Protein AF-A0A8T2TK16-F1 (afdb_monomer)

Solvent-accessible surface area (backbone atoms only — not comparable to full-atom values): 14413 Å² total; per-residue (Å²): 137,75,70,46,79,26,65,78,38,86,36,59,62,46,29,51,41,40,80,56,30,57,41,43,45,50,14,53,52,34,40,75,72,74,28,52,24,27,17,38,18,36,36,60,42,93,90,69,52,53,74,65,39,54,54,51,51,54,60,68,44,43,61,61,53,53,48,54,64,59,35,72,79,78,52,75,71,56,69,74,32,27,38,43,34,36,33,31,64,59,45,92,64,56,75,41,38,28,76,25,40,83,35,79,25,38,60,47,76,44,80,43,79,43,78,74,66,84,77,90,63,82,86,74,73,69,92,76,70,73,54,56,66,58,52,60,54,48,55,50,50,53,60,48,62,75,69,62,89,75,81,93,73,80,97,69,89,81,82,87,79,90,80,88,71,80,97,74,88,72,98,61,92,67,84,73,81,64,77,44,74,44,81,44,78,47,73,70,45,75,73,82,53,75,52,13,34,56,45,29,30,77,74,25,18,28,16,38,22,59,40,52,94,54,75,58,82,37,62,70,54,54,51,46,45,47,60,56,49,55,74,77,48,65,63,61,74,91,65,90,123

Sequence (241 aa):
MMQVICGISLGSNCGFHTFSSAVVAGARQALMCGIPSMALSLEWKDTESYEDDLVAAAHFCLPLIRTALTDSQTNRVLDGLFLNINMPTPFSHNKGFRITQQGSSRPKIKWQVLPSQKSPFGVGLCKQTAIGVRVAQLGLAASAAGAARRANSSSKCIEVESIAGPPNGSEGAIHKKKHHFRMEVTEMVGDGDKTSEFEALRDGFVSVTPLGPRNESDPDVLRRLTEWMGSFVQLDTSLPL

Nearest PDB structures (foldseek):
  5kss-assembly1_A-2  TM=7.114E-01  e=2.132E-08  Xylella fastidiosa 9a5c
  5kst-assembly1_D  TM=6.685E-01  e=7.221E-09  Xylella fastidiosa 9a5c
  2e6g-assembly3_B  TM=6.909E-01  e=2.932E-08  Thermus thermophilus HB8
  5kst-assembly1_B  TM=6.535E-01  e=2.132E-08  Xylella fastidiosa 9a5c
  1l5x-assembly1_B  TM=7.209E-01  e=1.522E-06  Pyrobaculum aerophilum

Secondary structure (DSSP, 8-state):
---EEEEEEES---TTHHHH-HHHHHHHHHHHTT--EEEEEE---TTT--HHHHHHHHHHHHHHHHHHHHHTTT-GGGTT-EEEEEE-SSGGG---EEE-BPP--EEEEEEEEEP----S-S----S---THHHHHHHHHHHHHHHH--S----------------S------------EEEEEEEEEE----TTBHHHHHHTT-EEEEEESSS-TT-HHHHHHHHHHHHTTS-EE-SS--

Structure (mmCIF, N/CA/C/O backbone):
data_AF-A0A8T2TK16-F1
#
_entry.id   AF-A0A8T2TK16-F1
#
loop_
_atom_site.group_PDB
_atom_site.id
_atom_site.type_symbol
_atom_site.label_atom_id
_atom_site.label_alt_id
_atom_site.label_comp_id
_atom_site.label_asym_id
_atom_site.label_entity_id
_atom_site.label_seq_id
_atom_site.pdbx_PDB_ins_code
_atom_site.Cartn_x
_atom_site.Cartn_y
_atom_site.Cartn_z
_atom_site.occupancy
_atom_site.B_iso_or_equiv
_atom_site.auth_seq_id
_atom_site.auth_comp_id
_atom_site.auth_asym_id
_atom_site.auth_atom_id
_atom_site.pdbx_PDB_model_num
ATOM 1 N N . MET A 1 1 ? -14.857 -14.591 11.242 1.00 62.94 1 MET A N 1
ATOM 2 C CA . MET A 1 1 ? -15.025 -13.854 9.970 1.00 62.94 1 MET A CA 1
ATOM 3 C C . MET A 1 1 ? -13.780 -14.074 9.126 1.00 62.94 1 MET A C 1
ATOM 5 O O . MET A 1 1 ? -12.738 -14.360 9.703 1.00 62.94 1 MET A O 1
ATOM 9 N N . MET A 1 2 ? -13.894 -14.028 7.802 1.00 76.94 2 MET A N 1
ATOM 10 C CA . MET A 1 2 ? -12.790 -14.305 6.878 1.00 76.94 2 MET A CA 1
ATOM 11 C C . MET A 1 2 ? -12.213 -12.982 6.364 1.00 76.94 2 MET A C 1
ATOM 13 O O . MET A 1 2 ? -12.982 -12.111 5.969 1.00 76.94 2 MET A O 1
ATOM 17 N N . GLN A 1 3 ? -10.889 -12.842 6.370 1.00 87.50 3 GLN A N 1
ATOM 18 C CA . GLN A 1 3 ? -10.157 -11.754 5.716 1.00 87.50 3 GLN A CA 1
ATOM 19 C C . GLN A 1 3 ? -9.148 -12.379 4.756 1.00 87.50 3 GLN A C 1
ATOM 21 O O . GLN A 1 3 ? -8.583 -13.433 5.055 1.00 87.50 3 GLN A O 1
ATOM 26 N N . VAL A 1 4 ? -8.917 -11.739 3.613 1.00 93.62 4 VAL A N 1
ATOM 27 C CA . VAL A 1 4 ? -7.895 -12.169 2.654 1.00 93.62 4 VAL A CA 1
ATOM 28 C C . VAL A 1 4 ? -6.686 -11.248 2.741 1.00 93.62 4 VAL A C 1
ATOM 30 O O . VAL A 1 4 ? -6.800 -10.034 2.598 1.00 93.62 4 VAL A O 1
ATOM 33 N N . ILE A 1 5 ? -5.516 -11.838 2.946 1.00 95.44 5 ILE A N 1
ATOM 34 C CA . ILE A 1 5 ? -4.236 -11.135 2.942 1.00 95.44 5 ILE A CA 1
ATOM 35 C C . ILE A 1 5 ? -3.438 -11.666 1.756 1.00 95.44 5 ILE A C 1
ATOM 37 O O . ILE A 1 5 ? -3.162 -12.862 1.674 1.00 95.44 5 ILE A O 1
ATOM 41 N N . CYS A 1 6 ? -3.090 -10.788 0.822 1.00 95.44 6 CYS A N 1
ATOM 42 C CA . CYS A 1 6 ? -2.254 -11.117 -0.325 1.00 95.44 6 CYS A CA 1
ATOM 43 C C . CYS A 1 6 ? -0.861 -10.526 -0.097 1.00 95.44 6 CYS A C 1
ATOM 45 O O . CYS A 1 6 ? -0.736 -9.317 0.066 1.00 95.44 6 CYS A O 1
ATOM 47 N N . GLY A 1 7 ? 0.192 -11.343 -0.115 1.00 92.56 7 GLY A N 1
ATOM 48 C CA . GLY A 1 7 ? 1.570 -10.869 0.056 1.00 92.56 7 GLY A CA 1
ATOM 49 C C . GLY A 1 7 ? 2.426 -11.805 0.917 1.00 92.56 7 GLY A C 1
ATOM 50 O O . GLY A 1 7 ? 1.993 -12.908 1.238 1.00 92.56 7 GLY A O 1
ATOM 51 N N . ILE A 1 8 ? 3.643 -11.408 1.299 1.00 93.12 8 ILE A N 1
ATOM 52 C CA . ILE A 1 8 ? 4.316 -10.136 0.960 1.00 93.12 8 ILE A CA 1
ATOM 53 C C . ILE A 1 8 ? 4.976 -10.240 -0.426 1.00 93.12 8 ILE A C 1
ATOM 55 O O . ILE A 1 8 ? 5.749 -11.161 -0.680 1.00 93.12 8 ILE A O 1
ATOM 59 N N . SER A 1 9 ? 4.662 -9.310 -1.334 1.00 92.62 9 SER A N 1
ATOM 60 C CA . SER A 1 9 ? 5.314 -9.210 -2.651 1.00 92.62 9 SER A CA 1
ATOM 61 C C . SER A 1 9 ? 6.721 -8.628 -2.533 1.00 92.62 9 SER A C 1
ATOM 63 O O . SER A 1 9 ? 6.915 -7.674 -1.784 1.00 92.62 9 SER A O 1
ATOM 65 N N . LEU A 1 10 ? 7.666 -9.125 -3.336 1.00 91.75 10 LEU A N 1
ATOM 66 C CA . LEU A 1 10 ? 8.965 -8.477 -3.543 1.00 91.75 10 LEU A CA 1
ATOM 67 C C . LEU A 1 10 ? 8.839 -7.460 -4.682 1.00 91.75 10 LEU A C 1
ATOM 69 O O . LEU A 1 10 ? 8.624 -7.840 -5.833 1.00 91.75 10 LEU A O 1
ATOM 73 N N . GLY A 1 11 ? 8.932 -6.178 -4.349 1.00 88.06 11 GLY A N 1
ATOM 74 C CA . GLY A 1 11 ? 8.701 -5.045 -5.245 1.00 88.06 11 GLY A CA 1
ATOM 75 C C . GLY A 1 11 ? 7.436 -4.267 -4.877 1.00 88.06 11 GLY A C 1
ATOM 76 O O . GLY A 1 11 ? 6.393 -4.858 -4.589 1.00 88.06 11 GLY A O 1
ATOM 77 N N . SER A 1 12 ? 7.531 -2.935 -4.906 1.00 86.62 12 SER A N 1
ATOM 78 C CA . SER A 1 12 ? 6.421 -2.034 -4.595 1.00 86.62 12 SER A CA 1
ATOM 79 C C . SER A 1 12 ? 5.375 -1.996 -5.717 1.00 86.62 12 SER A C 1
ATOM 81 O O . SER A 1 12 ? 5.678 -2.025 -6.914 1.00 86.62 12 SER A O 1
ATOM 83 N N . ASN A 1 13 ? 4.112 -1.913 -5.311 1.00 90.50 13 ASN A N 1
ATOM 84 C CA . ASN A 1 13 ? 2.936 -1.836 -6.167 1.00 90.50 13 ASN A CA 1
ATOM 85 C C . ASN A 1 13 ? 2.326 -0.437 -6.074 1.00 90.50 13 ASN A C 1
ATOM 87 O O . ASN A 1 13 ? 1.205 -0.279 -5.602 1.00 90.50 13 ASN A O 1
ATOM 91 N N . CYS A 1 14 ? 3.102 0.564 -6.488 1.00 89.31 14 CYS A N 1
ATOM 92 C CA . CYS A 1 14 ? 2.682 1.961 -6.516 1.00 89.31 14 CYS A CA 1
ATOM 93 C C . CYS A 1 14 ? 2.186 2.372 -7.907 1.00 89.31 14 CYS A C 1
ATOM 95 O O . CYS A 1 14 ? 2.720 1.937 -8.934 1.00 89.31 14 CYS A O 1
ATOM 97 N N . GLY A 1 15 ? 1.194 3.257 -7.939 1.00 87.62 15 GLY A N 1
ATOM 98 C CA . GLY A 1 15 ? 0.674 3.890 -9.141 1.00 87.62 15 GLY A CA 1
ATOM 99 C C . GLY A 1 15 ? 0.229 2.895 -10.205 1.00 87.62 15 GLY A C 1
ATOM 100 O O . GLY A 1 15 ? -0.678 2.093 -9.984 1.00 87.62 15 GLY A O 1
ATOM 101 N N . PHE A 1 16 ? 0.850 2.928 -11.386 1.00 84.81 16 PHE A N 1
ATOM 102 C CA . PHE A 1 16 ? 0.471 2.040 -12.487 1.00 84.81 16 PHE A CA 1
ATOM 103 C C . PHE A 1 16 ? 0.702 0.551 -12.173 1.00 84.81 16 PHE A C 1
ATOM 105 O O . PHE A 1 16 ? -0.019 -0.306 -12.690 1.00 84.81 16 PHE A O 1
ATOM 112 N N . HIS A 1 17 ? 1.669 0.215 -11.311 1.00 85.75 17 HIS A N 1
ATOM 113 C CA . HIS A 1 17 ? 1.969 -1.184 -10.974 1.00 85.75 17 HIS A CA 1
ATOM 114 C C . HIS A 1 17 ? 0.787 -1.891 -10.303 1.00 85.75 17 HIS A C 1
ATOM 116 O O . HIS A 1 17 ? 0.601 -3.093 -10.507 1.00 85.75 17 HIS A O 1
ATOM 122 N N . THR A 1 18 ? -0.062 -1.138 -9.602 1.00 88.69 18 THR A N 1
ATOM 123 C CA . THR A 1 18 ? -1.307 -1.594 -8.973 1.00 88.69 18 THR A CA 1
ATOM 124 C C . THR A 1 18 ? -2.231 -2.319 -9.956 1.00 88.69 18 THR A C 1
ATOM 126 O O . THR A 1 18 ? -2.849 -3.318 -9.592 1.00 88.69 18 THR A O 1
ATOM 129 N N . PHE A 1 19 ? -2.288 -1.896 -11.225 1.00 85.94 19 PHE A N 1
ATOM 130 C CA . PHE A 1 19 ? -3.151 -2.522 -12.237 1.00 85.94 19 PHE A CA 1
ATOM 131 C C . PHE A 1 19 ? -2.639 -3.882 -12.720 1.00 85.94 19 PHE A C 1
ATOM 133 O O . PHE A 1 19 ? -3.429 -4.767 -13.040 1.00 85.94 19 PHE A O 1
ATOM 140 N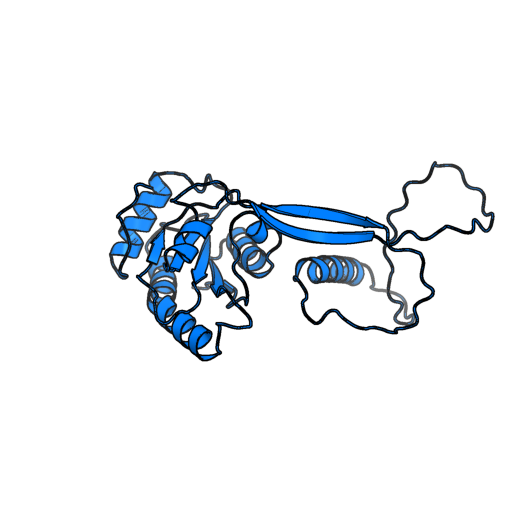 N . SER A 1 20 ? -1.319 -4.055 -12.785 1.00 84.69 20 SER A N 1
ATOM 141 C CA . SER A 1 20 ? -0.677 -5.293 -13.248 1.00 84.69 20 SER A CA 1
ATOM 142 C C . SER A 1 20 ? -0.267 -6.238 -12.115 1.00 84.69 20 SER A C 1
ATOM 144 O O . SER A 1 20 ? 0.207 -7.348 -12.376 1.00 84.69 20 SER A O 1
ATOM 146 N N . SER A 1 21 ? -0.417 -5.807 -10.862 1.00 89.44 21 SER A N 1
ATOM 147 C CA . SER A 1 21 ? -0.002 -6.564 -9.688 1.00 89.44 21 SER A CA 1
ATOM 148 C C . SER A 1 21 ? -0.986 -7.677 -9.360 1.00 89.44 21 SER A C 1
ATOM 150 O O . SER A 1 21 ? -2.168 -7.441 -9.118 1.00 89.44 21 SER A O 1
ATOM 152 N N . ALA A 1 22 ? -0.484 -8.907 -9.276 1.00 90.50 22 ALA A N 1
ATOM 153 C CA . ALA A 1 22 ? -1.300 -10.046 -8.871 1.00 90.50 22 ALA A CA 1
ATOM 154 C C . ALA A 1 22 ? -1.684 -10.014 -7.389 1.00 90.50 22 ALA A C 1
ATOM 156 O O . ALA A 1 22 ? -2.736 -10.527 -7.021 1.00 90.50 22 ALA A O 1
ATOM 157 N N . VAL A 1 23 ? -0.852 -9.399 -6.545 1.00 93.44 23 VAL A N 1
ATOM 158 C CA . VAL A 1 23 ? -1.132 -9.263 -5.112 1.00 93.44 23 VAL A CA 1
ATOM 159 C C . VAL A 1 23 ? -2.283 -8.284 -4.899 1.00 93.44 23 VAL A C 1
ATOM 161 O O . VAL A 1 23 ? -3.242 -8.602 -4.196 1.00 93.44 23 VAL A O 1
ATOM 164 N N . VAL A 1 24 ? -2.254 -7.151 -5.603 1.00 94.62 24 VAL A N 1
ATOM 165 C CA . VAL A 1 24 ? -3.375 -6.203 -5.632 1.00 94.62 24 VAL A CA 1
ATOM 166 C C . VAL A 1 24 ? -4.609 -6.834 -6.277 1.00 94.62 24 VAL A C 1
ATOM 168 O O . VAL A 1 24 ? -5.713 -6.676 -5.762 1.00 94.62 24 VAL A O 1
ATOM 171 N N . ALA A 1 25 ? -4.452 -7.575 -7.378 1.00 94.19 25 ALA A N 1
ATOM 172 C CA . ALA A 1 25 ? -5.570 -8.249 -8.036 1.00 94.19 25 ALA A CA 1
ATOM 173 C C . ALA A 1 25 ? -6.261 -9.269 -7.115 1.00 94.19 25 ALA A C 1
ATOM 175 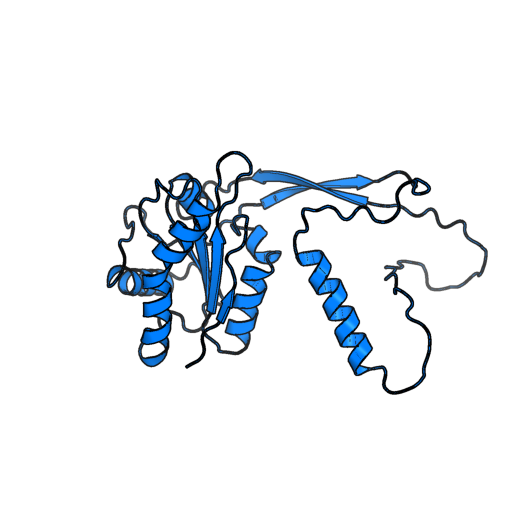O O . ALA A 1 25 ? -7.488 -9.339 -7.110 1.00 94.19 25 ALA A O 1
ATOM 176 N N . GLY A 1 26 ? -5.498 -10.017 -6.310 1.00 95.06 26 GLY A N 1
ATOM 177 C CA . GLY A 1 26 ? -6.036 -10.957 -5.324 1.00 95.06 26 GLY A CA 1
ATOM 178 C C . GLY A 1 26 ? -6.863 -10.264 -4.239 1.00 95.06 26 GLY A C 1
ATOM 179 O O . GLY A 1 26 ? -7.995 -10.673 -3.977 1.00 95.06 26 GLY A O 1
ATOM 180 N N . ALA A 1 27 ? -6.348 -9.170 -3.669 1.00 95.00 27 ALA A N 1
ATOM 181 C CA . ALA A 1 27 ? -7.090 -8.380 -2.686 1.00 95.00 27 ALA A CA 1
ATOM 182 C C . ALA A 1 27 ? -8.357 -7.769 -3.314 1.00 95.00 27 ALA A C 1
ATOM 184 O O . ALA A 1 27 ? -9.465 -7.937 -2.808 1.00 95.00 27 ALA A O 1
ATOM 185 N N . ARG A 1 28 ? -8.236 -7.175 -4.505 1.00 94.88 28 ARG A N 1
ATOM 186 C CA . ARG A 1 28 ? -9.376 -6.640 -5.262 1.00 94.88 28 ARG A CA 1
ATOM 187 C C . ARG A 1 28 ? -10.450 -7.700 -5.522 1.00 94.88 28 ARG A C 1
ATOM 189 O O . ARG A 1 28 ? -11.634 -7.416 -5.359 1.00 94.88 28 ARG A O 1
ATOM 196 N N . GLN A 1 29 ? -10.060 -8.918 -5.898 1.00 94.75 29 GLN A N 1
ATOM 197 C CA . GLN A 1 29 ? -11.003 -10.015 -6.120 1.00 94.75 29 GLN A CA 1
ATOM 198 C C . GLN A 1 29 ? -11.730 -10.408 -4.829 1.00 94.75 29 GLN A C 1
ATOM 200 O O . GLN A 1 29 ? -12.939 -10.630 -4.857 1.00 94.75 29 GLN A O 1
ATOM 205 N N . ALA A 1 30 ? -11.029 -10.452 -3.694 1.00 93.25 30 ALA A N 1
ATOM 206 C CA . ALA A 1 30 ? -11.655 -10.700 -2.399 1.00 93.25 30 ALA A CA 1
ATOM 207 C C . ALA A 1 30 ? -12.678 -9.609 -2.049 1.00 93.25 30 ALA A C 1
ATOM 209 O O . ALA A 1 30 ? -13.808 -9.939 -1.681 1.00 93.25 30 ALA A O 1
ATOM 210 N N . LEU A 1 31 ? -12.337 -8.333 -2.272 1.00 92.06 31 LEU A N 1
ATOM 211 C CA . LEU A 1 31 ? -13.275 -7.221 -2.093 1.00 92.06 31 LEU A CA 1
ATOM 212 C C . LEU A 1 31 ? -14.530 -7.386 -2.964 1.00 92.06 31 LEU A C 1
ATOM 214 O O . LEU A 1 31 ? -15.641 -7.196 -2.476 1.00 92.06 31 LEU A O 1
ATOM 218 N N . MET A 1 32 ? -14.376 -7.772 -4.234 1.00 91.69 32 MET A N 1
ATOM 219 C CA . MET A 1 32 ? -15.509 -8.014 -5.142 1.00 91.69 32 MET A CA 1
ATOM 220 C C . MET A 1 32 ? -16.427 -9.148 -4.664 1.00 91.69 32 MET A C 1
ATOM 222 O O . MET A 1 32 ? -17.621 -9.132 -4.952 1.00 91.69 32 MET A O 1
ATOM 226 N N . CYS A 1 33 ? -15.891 -10.105 -3.909 1.00 91.88 33 CYS A N 1
ATOM 227 C CA . CYS A 1 33 ? -16.657 -11.162 -3.249 1.00 91.88 33 CYS A CA 1
ATOM 228 C C . CYS A 1 33 ? -17.252 -10.729 -1.893 1.00 91.88 33 CYS A C 1
ATOM 230 O O . CYS A 1 33 ? -17.793 -11.567 -1.174 1.00 91.88 33 CYS A O 1
ATOM 232 N N . GLY A 1 34 ? -17.140 -9.450 -1.518 1.00 88.56 34 GLY A N 1
ATOM 233 C CA . GLY A 1 34 ? -17.602 -8.925 -0.232 1.00 88.56 34 GLY A CA 1
ATOM 234 C C . GLY A 1 34 ? -16.713 -9.313 0.952 1.00 88.56 34 GLY A C 1
ATOM 235 O O . GLY A 1 34 ? -17.166 -9.266 2.094 1.00 88.56 34 GLY A O 1
ATOM 236 N N . ILE A 1 35 ? -15.467 -9.727 0.698 1.00 89.19 35 ILE A N 1
ATOM 237 C CA . ILE A 1 35 ? -14.522 -10.158 1.731 1.00 89.19 35 ILE A CA 1
ATOM 238 C C . ILE A 1 35 ? -13.492 -9.041 1.965 1.00 89.19 35 ILE A C 1
ATOM 240 O O . ILE A 1 35 ? -12.785 -8.664 1.024 1.00 89.19 35 ILE A O 1
ATOM 244 N N . PRO A 1 36 ? -13.353 -8.527 3.205 1.00 89.94 36 PRO A N 1
ATOM 245 C CA . PRO A 1 36 ? -12.310 -7.565 3.544 1.00 89.94 36 PRO A CA 1
ATOM 246 C C . PRO A 1 36 ? -10.927 -8.095 3.176 1.00 89.94 36 PRO A C 1
ATOM 248 O O . PRO A 1 36 ? -10.626 -9.280 3.370 1.00 89.94 36 PRO A O 1
ATOM 251 N N . SER A 1 37 ? -10.073 -7.225 2.647 1.00 93.38 37 SER A N 1
ATOM 252 C CA . SER A 1 37 ? -8.781 -7.664 2.137 1.00 93.38 37 SER A CA 1
ATOM 253 C C . SER A 1 37 ? -7.700 -6.594 2.156 1.00 93.38 37 SER A C 1
ATOM 255 O O . SER A 1 37 ? -7.965 -5.398 2.294 1.00 93.38 37 SER A O 1
ATOM 257 N N . MET A 1 38 ? -6.458 -7.056 2.048 1.00 95.50 38 MET A N 1
ATOM 258 C CA . MET A 1 38 ? -5.280 -6.205 1.942 1.00 95.50 38 MET A CA 1
ATOM 259 C C . MET A 1 38 ? -4.185 -6.856 1.101 1.00 95.50 38 MET A C 1
ATOM 261 O O . MET A 1 38 ? -4.026 -8.079 1.098 1.00 95.50 38 MET A O 1
ATOM 265 N N . ALA A 1 39 ? -3.430 -6.018 0.402 1.00 97.12 39 ALA A N 1
ATOM 266 C CA . ALA A 1 39 ? -2.253 -6.365 -0.377 1.00 97.12 39 ALA A CA 1
ATOM 267 C C . ALA A 1 39 ? -1.008 -5.810 0.326 1.00 97.12 39 ALA A C 1
ATOM 269 O O . ALA A 1 39 ? -0.976 -4.629 0.652 1.00 97.12 39 ALA A O 1
ATOM 270 N N . LEU A 1 40 ? 0.007 -6.644 0.558 1.00 97.62 40 LEU A N 1
ATOM 271 C CA . LEU A 1 40 ? 1.265 -6.250 1.194 1.00 97.62 40 LEU A CA 1
ATOM 272 C C . LEU A 1 40 ? 2.432 -6.443 0.232 1.00 97.62 40 LEU A C 1
ATOM 274 O O . LEU A 1 40 ? 2.598 -7.514 -0.359 1.00 97.62 40 LEU A O 1
ATOM 278 N N . SER A 1 41 ? 3.269 -5.417 0.122 1.00 96.12 41 SER A N 1
ATOM 279 C CA . SER A 1 41 ? 4.424 -5.395 -0.776 1.00 96.12 41 SER A CA 1
ATOM 280 C C . SER A 1 41 ? 5.615 -4.733 -0.088 1.00 96.12 41 SER A C 1
ATOM 282 O O . SER A 1 41 ? 5.472 -3.652 0.474 1.00 96.12 41 SER A O 1
ATOM 284 N N . LEU A 1 42 ? 6.787 -5.360 -0.120 1.00 93.94 42 LEU A N 1
ATOM 285 C CA . LEU A 1 42 ? 8.040 -4.746 0.317 1.00 93.94 42 LEU A CA 1
ATOM 286 C C . LEU A 1 42 ? 8.760 -4.202 -0.915 1.00 93.94 42 LEU A C 1
ATOM 288 O O . LEU A 1 42 ? 8.945 -4.933 -1.886 1.00 93.94 42 LEU A O 1
ATOM 292 N N . GLU A 1 43 ? 9.181 -2.941 -0.891 1.00 91.94 43 GLU A N 1
ATOM 293 C CA . GLU A 1 43 ? 10.096 -2.405 -1.893 1.00 91.94 43 GLU A CA 1
ATOM 294 C C . GLU A 1 43 ? 11.397 -3.206 -1.834 1.00 91.94 43 GLU A C 1
ATOM 296 O O . GLU A 1 43 ? 12.169 -3.058 -0.901 1.00 91.94 43 GLU A O 1
ATOM 301 N N . TRP A 1 44 ? 11.631 -4.093 -2.798 1.00 87.62 44 TRP A N 1
ATOM 302 C CA . TRP A 1 44 ? 12.829 -4.924 -2.819 1.00 87.62 44 TRP A CA 1
ATOM 303 C C . TRP A 1 44 ? 13.886 -4.305 -3.730 1.00 87.62 44 TRP A C 1
ATOM 305 O O . TRP A 1 44 ? 13.604 -4.003 -4.892 1.00 87.62 44 TRP A O 1
ATOM 315 N N . LYS A 1 45 ? 15.104 -4.147 -3.215 1.00 87.12 45 LYS A N 1
ATOM 316 C CA . LYS A 1 45 ? 16.273 -3.661 -3.950 1.00 87.12 45 LYS A CA 1
ATOM 317 C C . LYS A 1 45 ? 17.398 -4.675 -3.787 1.00 87.12 45 LYS A C 1
ATOM 319 O O . LYS A 1 45 ? 17.879 -4.877 -2.679 1.00 87.12 45 LYS A O 1
ATOM 324 N N . ASP A 1 46 ? 17.850 -5.273 -4.888 1.00 83.12 46 ASP A N 1
ATOM 325 C CA . ASP A 1 46 ? 18.791 -6.409 -4.874 1.00 83.12 46 ASP A CA 1
ATOM 326 C C . ASP A 1 46 ? 20.101 -6.151 -4.105 1.00 83.12 46 ASP A C 1
ATOM 328 O O . ASP A 1 46 ? 20.731 -7.092 -3.630 1.00 83.12 46 ASP A O 1
ATOM 332 N N . THR A 1 47 ? 20.525 -4.892 -3.982 1.00 86.19 47 THR A N 1
ATOM 333 C CA . THR A 1 47 ? 21.758 -4.498 -3.281 1.00 86.19 47 THR A CA 1
ATOM 334 C C . THR A 1 47 ? 21.538 -3.984 -1.858 1.00 86.19 47 THR A C 1
ATOM 336 O O . THR A 1 47 ? 22.514 -3.796 -1.137 1.00 86.19 47 THR A O 1
ATOM 339 N N . GLU A 1 48 ? 20.294 -3.705 -1.461 1.00 83.88 48 GLU A N 1
ATOM 340 C CA . GLU A 1 48 ? 19.966 -3.039 -0.187 1.00 83.88 48 GLU A CA 1
ATOM 341 C C . GLU A 1 48 ? 19.022 -3.858 0.703 1.00 83.88 48 GLU A C 1
ATOM 343 O O . GLU A 1 48 ? 18.990 -3.615 1.906 1.00 83.88 48 GLU A O 1
ATOM 348 N N . SER A 1 49 ? 18.264 -4.801 0.135 1.00 87.75 49 SER A N 1
ATOM 349 C CA . SER A 1 49 ? 17.280 -5.618 0.850 1.00 87.75 49 SER A CA 1
ATOM 350 C C . SER A 1 49 ? 17.855 -6.944 1.337 1.00 87.75 49 SER A C 1
ATOM 352 O O . SER A 1 49 ? 18.566 -7.640 0.609 1.00 87.75 49 SER A O 1
ATOM 354 N N . TYR A 1 50 ? 17.439 -7.341 2.536 1.00 89.94 50 TYR A N 1
ATOM 355 C CA . TYR A 1 50 ? 17.754 -8.627 3.153 1.00 89.94 50 TYR A CA 1
ATOM 356 C C . TYR A 1 50 ? 16.472 -9.343 3.596 1.00 89.94 50 TYR A C 1
ATOM 358 O O . TYR A 1 50 ? 15.411 -8.734 3.731 1.00 89.94 50 TYR A O 1
ATOM 366 N N . GLU A 1 51 ? 16.544 -10.651 3.855 1.00 89.62 51 GLU A N 1
ATOM 367 C CA . GLU A 1 51 ? 15.389 -11.399 4.383 1.00 89.62 51 GLU A CA 1
ATOM 368 C C . GLU A 1 51 ? 14.895 -10.840 5.730 1.00 89.62 51 GLU A C 1
ATOM 370 O O . GLU A 1 51 ? 13.694 -10.850 6.001 1.00 89.62 51 GLU A O 1
ATOM 375 N N . ASP A 1 52 ? 15.792 -10.263 6.533 1.00 92.00 52 ASP A N 1
ATOM 376 C CA . ASP A 1 52 ? 15.442 -9.593 7.788 1.00 92.00 52 ASP A CA 1
ATOM 377 C C . ASP A 1 52 ? 14.507 -8.390 7.574 1.00 92.00 52 ASP A C 1
ATOM 379 O O . ASP A 1 52 ? 13.640 -8.140 8.416 1.00 92.00 52 ASP A O 1
ATOM 383 N N . ASP A 1 53 ? 14.604 -7.688 6.436 1.00 91.94 53 ASP A N 1
ATOM 384 C CA . ASP A 1 53 ? 13.669 -6.610 6.094 1.00 91.94 53 ASP A CA 1
ATOM 385 C C . ASP A 1 53 ? 12.252 -7.162 5.895 1.00 91.94 53 ASP A C 1
ATOM 387 O O . ASP A 1 53 ? 11.293 -6.545 6.350 1.00 91.94 53 ASP A O 1
ATOM 391 N N . LEU A 1 54 ? 12.097 -8.346 5.284 1.00 91.62 54 LEU A N 1
ATOM 392 C CA . LEU A 1 54 ? 10.788 -8.998 5.122 1.00 91.62 54 LEU A CA 1
ATOM 393 C C . LEU A 1 54 ? 10.184 -9.391 6.466 1.00 91.62 54 LEU A C 1
ATOM 395 O O . LEU A 1 54 ? 8.988 -9.188 6.690 1.00 91.62 54 LEU A O 1
ATOM 399 N N . VAL A 1 55 ? 11.002 -9.945 7.361 1.00 94.06 55 VAL A N 1
ATOM 400 C CA . VAL A 1 55 ? 10.572 -10.340 8.707 1.00 94.06 55 VAL A CA 1
ATOM 401 C C . VAL A 1 55 ? 10.155 -9.106 9.508 1.00 94.06 55 VAL A C 1
ATOM 403 O O . VAL A 1 55 ? 9.064 -9.083 10.084 1.00 94.06 55 VAL A O 1
ATOM 406 N N . ALA A 1 56 ? 10.971 -8.051 9.496 1.00 95.12 56 ALA A N 1
ATOM 407 C CA . ALA A 1 56 ? 10.675 -6.801 10.186 1.00 95.12 56 ALA A CA 1
ATOM 408 C C . ALA A 1 56 ? 9.407 -6.126 9.634 1.00 95.12 56 ALA A C 1
ATOM 410 O O . ALA A 1 56 ? 8.533 -5.727 10.406 1.00 95.12 56 ALA A O 1
ATOM 411 N N . ALA A 1 57 ? 9.264 -6.082 8.309 1.00 94.31 57 ALA A N 1
ATOM 412 C CA . ALA A 1 57 ? 8.100 -5.554 7.607 1.00 94.31 57 ALA A CA 1
ATOM 413 C C . ALA A 1 57 ? 6.808 -6.315 7.958 1.00 94.31 57 ALA A C 1
ATOM 415 O O . ALA A 1 57 ? 5.781 -5.705 8.279 1.00 94.31 57 ALA A O 1
ATOM 416 N N . ALA A 1 58 ? 6.866 -7.651 7.986 1.00 94.31 58 ALA A N 1
ATOM 417 C CA . ALA A 1 58 ? 5.749 -8.495 8.403 1.00 94.31 58 ALA A CA 1
ATOM 418 C C . ALA A 1 58 ? 5.341 -8.218 9.857 1.00 94.31 58 ALA A C 1
ATOM 420 O O . ALA A 1 58 ? 4.156 -8.023 10.137 1.00 94.31 58 ALA A O 1
ATOM 421 N N . HIS A 1 59 ? 6.313 -8.159 10.775 1.00 95.44 59 HIS A N 1
ATOM 422 C CA . HIS A 1 59 ? 6.061 -7.861 12.185 1.00 95.44 59 HIS A CA 1
ATOM 423 C C . HIS A 1 59 ? 5.450 -6.475 12.389 1.00 95.44 59 HIS A C 1
ATOM 425 O O . HIS A 1 59 ? 4.501 -6.336 13.163 1.00 95.44 59 HIS A O 1
ATOM 431 N N . PHE A 1 60 ? 5.945 -5.471 11.670 1.00 95.88 60 PHE A N 1
ATOM 432 C CA . PHE A 1 60 ? 5.454 -4.100 11.756 1.00 95.88 60 PHE A CA 1
ATOM 433 C C . PHE A 1 60 ? 3.998 -3.959 11.296 1.00 95.88 60 PHE A C 1
ATOM 435 O O . PHE A 1 60 ? 3.246 -3.175 11.867 1.00 95.88 60 PHE A O 1
ATOM 442 N N . CYS A 1 61 ? 3.563 -4.755 10.315 1.00 95.94 61 CYS A N 1
ATOM 443 C CA . CYS A 1 61 ? 2.179 -4.742 9.835 1.00 95.94 61 CYS A CA 1
ATOM 444 C C . CYS A 1 61 ? 1.197 -5.532 10.720 1.00 95.94 61 CYS A C 1
ATOM 446 O O . CYS A 1 61 ? -0.016 -5.427 10.522 1.00 95.94 61 CYS A O 1
ATOM 448 N N . LEU A 1 62 ? 1.668 -6.305 11.708 1.00 94.81 62 LEU A N 1
ATOM 449 C CA . LEU A 1 62 ? 0.794 -7.126 12.560 1.00 94.81 62 LEU A CA 1
ATOM 450 C C . LEU A 1 62 ? -0.289 -6.336 13.310 1.00 94.81 62 LEU A C 1
ATOM 452 O O . LEU A 1 62 ? -1.411 -6.840 13.353 1.00 94.81 62 LEU A O 1
ATOM 456 N N . PRO A 1 63 ? -0.026 -5.152 13.902 1.00 93.19 63 PRO A N 1
ATOM 457 C CA . PRO A 1 63 ? -1.075 -4.363 14.544 1.00 93.19 63 PRO A CA 1
ATOM 458 C C . PRO A 1 63 ? -2.199 -4.014 13.565 1.00 93.19 63 PRO A C 1
ATOM 460 O O . PRO A 1 63 ? -3.361 -4.246 13.872 1.00 93.19 63 PRO A O 1
ATOM 463 N N . LEU A 1 64 ? -1.854 -3.575 12.351 1.00 92.81 64 LEU A N 1
ATOM 464 C CA . LEU A 1 64 ? -2.824 -3.246 11.306 1.00 92.81 64 LEU A CA 1
ATOM 465 C C . LEU A 1 64 ? -3.641 -4.463 10.860 1.00 92.81 64 LEU A C 1
ATOM 467 O O . LEU A 1 64 ? -4.863 -4.377 10.754 1.00 92.81 64 LEU A O 1
ATOM 471 N N . ILE A 1 65 ? -2.988 -5.610 10.653 1.00 92.38 65 ILE A N 1
ATOM 472 C CA . ILE A 1 65 ? -3.665 -6.868 10.308 1.00 92.38 65 ILE A CA 1
ATOM 473 C C . ILE A 1 65 ? -4.628 -7.285 11.426 1.00 92.38 65 ILE A C 1
ATOM 475 O O . ILE A 1 65 ? -5.785 -7.605 11.164 1.00 92.38 65 ILE A O 1
ATOM 479 N N . ARG A 1 66 ? -4.167 -7.270 12.682 1.00 91.50 66 ARG A N 1
ATOM 480 C CA . ARG A 1 66 ? -4.971 -7.676 13.843 1.00 91.50 66 ARG A CA 1
ATOM 481 C C . ARG A 1 66 ? -6.182 -6.774 14.028 1.00 91.50 66 ARG A C 1
ATOM 483 O O . ARG A 1 66 ? -7.275 -7.302 14.209 1.00 91.50 66 ARG A O 1
ATOM 490 N N . THR A 1 67 ? -6.014 -5.457 13.925 1.00 89.75 67 THR A N 1
ATOM 491 C CA . THR A 1 67 ? -7.146 -4.534 14.048 1.00 89.75 67 THR A CA 1
ATOM 492 C C . THR A 1 67 ? -8.115 -4.676 12.878 1.00 89.75 67 THR A C 1
ATOM 494 O O . THR A 1 67 ? -9.322 -4.687 13.083 1.00 89.75 67 THR A O 1
ATOM 497 N N . ALA A 1 68 ? -7.630 -4.872 11.647 1.00 87.31 68 ALA A N 1
ATOM 498 C CA . ALA A 1 68 ? -8.510 -5.123 10.503 1.00 87.31 68 ALA A CA 1
ATOM 499 C C . ALA A 1 68 ? -9.348 -6.409 10.677 1.00 87.31 68 ALA A C 1
ATOM 501 O O . ALA A 1 68 ? -10.526 -6.437 10.310 1.00 87.31 68 ALA A O 1
ATOM 502 N N . LEU A 1 69 ? -8.774 -7.456 11.285 1.00 86.00 69 LEU A N 1
ATOM 503 C CA . LEU A 1 69 ? -9.497 -8.684 11.631 1.00 86.00 69 LEU A CA 1
ATOM 504 C C . LEU A 1 69 ? -10.589 -8.439 12.679 1.00 86.00 69 LEU A C 1
ATOM 506 O O . LEU A 1 69 ? -11.695 -8.966 12.530 1.00 86.00 69 LEU A O 1
ATOM 510 N N . THR A 1 70 ? -10.308 -7.665 13.731 1.00 83.31 70 THR A N 1
ATOM 511 C CA . THR A 1 70 ? -11.284 -7.391 14.799 1.00 83.31 70 THR A CA 1
ATOM 512 C C . THR A 1 70 ? -12.390 -6.449 14.339 1.00 83.31 70 THR A C 1
ATOM 514 O O . THR A 1 70 ? -13.563 -6.724 14.581 1.00 83.31 70 THR A O 1
ATOM 517 N N . ASP A 1 71 ? -12.042 -5.390 13.611 1.00 76.00 71 ASP A N 1
ATOM 518 C CA . ASP A 1 71 ? -12.974 -4.318 13.244 1.00 76.00 71 ASP A CA 1
ATOM 519 C C . ASP A 1 71 ? -13.911 -4.684 12.101 1.00 76.00 71 ASP A C 1
ATOM 521 O O . ASP A 1 71 ? -14.980 -4.086 11.976 1.00 76.00 71 ASP A O 1
ATOM 525 N N . SER A 1 72 ? -13.592 -5.734 11.338 1.00 64.75 72 SER A N 1
ATOM 526 C CA . SER A 1 72 ? -14.539 -6.346 10.398 1.00 64.75 72 SER A CA 1
ATOM 527 C C . SER A 1 72 ? -15.893 -6.705 11.043 1.00 64.75 72 SER A C 1
ATOM 529 O O . SER A 1 72 ? -16.894 -6.834 10.340 1.00 64.75 72 SER A O 1
ATOM 531 N N . GLN A 1 73 ? -15.946 -6.815 12.378 1.00 59.75 73 GLN A N 1
ATOM 532 C CA . GLN A 1 73 ? -17.144 -7.117 13.163 1.00 59.75 73 GLN A CA 1
ATOM 533 C C . GLN A 1 73 ? -17.973 -5.883 13.558 1.00 59.75 73 GLN A C 1
ATOM 535 O O . GLN A 1 73 ? -19.155 -6.032 13.867 1.00 59.75 73 GLN A O 1
ATOM 540 N N . THR A 1 74 ? -17.385 -4.682 13.585 1.00 60.97 74 THR A N 1
ATOM 541 C CA . THR A 1 74 ? -17.974 -3.506 14.258 1.00 60.97 74 THR A CA 1
ATOM 542 C C . THR A 1 74 ? -17.939 -2.222 13.435 1.00 60.97 74 THR A C 1
ATOM 544 O O . THR A 1 74 ? -18.777 -1.350 13.666 1.00 60.97 74 THR A O 1
ATOM 547 N N . ASN A 1 75 ? -17.022 -2.084 12.470 1.00 55.03 75 ASN A N 1
ATOM 548 C CA . ASN A 1 75 ? -16.716 -0.792 11.862 1.00 55.03 75 ASN A CA 1
ATOM 549 C C . ASN A 1 75 ? -16.622 -0.862 10.327 1.00 55.03 75 ASN A C 1
ATOM 551 O O . ASN A 1 75 ? -15.815 -1.586 9.752 1.00 55.03 75 ASN A O 1
ATOM 555 N N . ARG A 1 76 ? -17.436 -0.053 9.634 1.00 72.12 76 ARG A N 1
ATOM 556 C CA . ARG A 1 76 ? -17.516 0.035 8.156 1.00 72.12 76 ARG A CA 1
ATOM 557 C C . ARG A 1 76 ? -16.441 0.942 7.534 1.00 72.12 76 ARG A C 1
ATOM 559 O O . ARG A 1 76 ? -16.666 1.557 6.490 1.00 72.12 76 ARG A O 1
ATOM 566 N N . VAL A 1 77 ? -15.284 1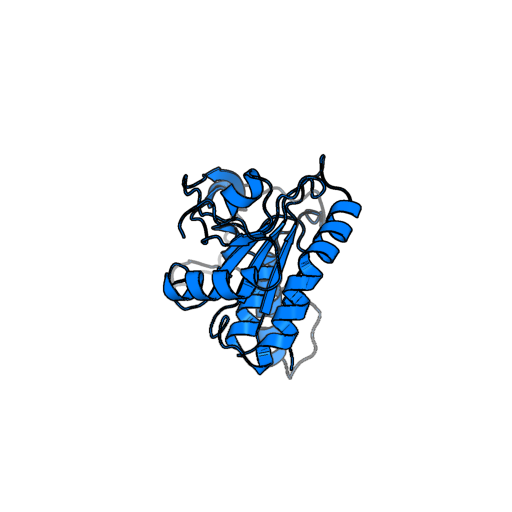.081 8.181 1.00 78.69 77 VAL A N 1
ATOM 567 C CA . VAL A 1 77 ? -14.208 1.975 7.707 1.00 78.69 77 VAL A CA 1
ATOM 568 C C . VAL A 1 77 ? -13.716 1.540 6.324 1.00 78.69 77 VAL A C 1
ATOM 570 O O . VAL A 1 77 ? -13.535 2.382 5.451 1.00 78.69 77 VAL A O 1
ATOM 573 N N . LEU A 1 78 ? -13.606 0.227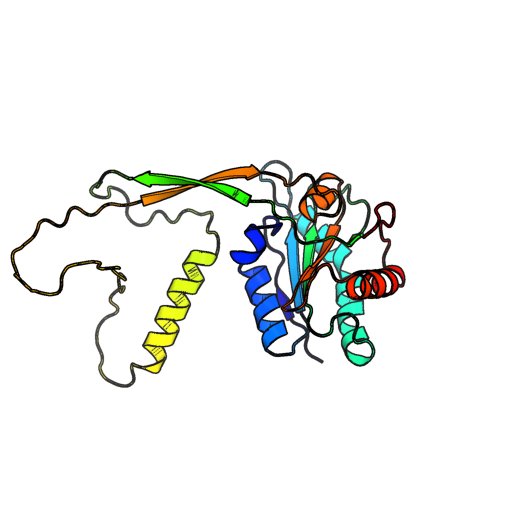 6.101 1.00 79.44 78 LEU A N 1
ATOM 574 C CA . LEU A 1 78 ? -13.163 -0.378 4.839 1.00 79.44 78 LEU A CA 1
ATOM 575 C C . LEU A 1 78 ? -14.327 -0.875 3.961 1.00 79.44 78 LEU A C 1
ATOM 577 O O . LEU A 1 78 ? -14.136 -1.732 3.102 1.00 79.44 78 LEU A O 1
ATOM 581 N N . ASP A 1 79 ? -15.553 -0.388 4.181 1.00 83.38 79 ASP A N 1
ATOM 582 C CA . ASP A 1 79 ? -16.711 -0.831 3.396 1.00 83.38 79 ASP A CA 1
ATOM 583 C C . ASP A 1 79 ? -16.558 -0.420 1.923 1.00 83.38 79 ASP A C 1
ATOM 585 O O . ASP A 1 79 ? -16.474 0.765 1.591 1.00 83.38 79 ASP A O 1
ATOM 589 N N . GLY A 1 80 ? -16.488 -1.416 1.040 1.00 87.31 80 GLY A N 1
ATOM 590 C CA . GLY A 1 80 ? -16.209 -1.214 -0.380 1.00 87.31 80 GLY A CA 1
ATOM 591 C C . GLY A 1 80 ? -14.752 -0.865 -0.707 1.00 87.31 80 GLY A C 1
ATOM 592 O O . GLY A 1 80 ? -14.506 -0.395 -1.815 1.00 87.31 80 GLY A O 1
ATOM 593 N N . LEU A 1 81 ? -13.805 -1.084 0.212 1.00 90.88 81 LEU A N 1
ATOM 594 C CA . LEU A 1 81 ? -12.383 -0.769 0.039 1.00 90.88 81 LEU A CA 1
ATOM 595 C C . LEU A 1 81 ? -11.487 -1.943 0.462 1.00 90.88 81 LEU A C 1
ATOM 597 O O . LEU A 1 81 ? -11.833 -2.740 1.333 1.00 90.88 81 LEU A O 1
ATOM 601 N N . PHE A 1 82 ? -10.300 -2.024 -0.129 1.00 93.69 82 PHE A N 1
ATOM 602 C CA . PHE A 1 82 ? -9.198 -2.867 0.334 1.00 93.69 82 PHE A CA 1
ATOM 603 C C . PHE A 1 82 ? -7.947 -2.009 0.531 1.00 93.69 82 PHE A C 1
ATOM 605 O O . PHE A 1 82 ? -7.828 -0.936 -0.055 1.00 93.69 82 PHE A O 1
ATOM 612 N N . LEU A 1 83 ? -7.010 -2.460 1.364 1.00 95.12 83 LEU A N 1
ATOM 613 C CA . LEU A 1 83 ? -5.788 -1.696 1.642 1.00 95.12 83 LEU A CA 1
ATOM 614 C C . LEU A 1 83 ? -4.627 -2.187 0.772 1.00 95.12 83 LEU A C 1
ATOM 616 O O . LEU A 1 83 ? -4.281 -3.367 0.826 1.00 95.12 83 LEU A O 1
ATOM 620 N N . ASN A 1 84 ? -4.007 -1.294 0.002 1.00 96.69 84 ASN A N 1
ATOM 621 C CA . ASN A 1 84 ? -2.700 -1.519 -0.619 1.00 96.69 84 ASN A CA 1
ATOM 622 C C . ASN A 1 84 ? -1.617 -0.974 0.311 1.00 96.69 84 ASN A C 1
ATOM 624 O O . ASN A 1 84 ? -1.608 0.214 0.625 1.00 96.69 84 ASN A O 1
ATOM 628 N N . ILE A 1 85 ? -0.739 -1.852 0.785 1.00 97.69 85 ILE A N 1
ATOM 629 C CA . ILE A 1 85 ? 0.307 -1.530 1.750 1.00 97.69 85 ILE A CA 1
ATOM 630 C C . ILE A 1 85 ? 1.655 -1.744 1.077 1.00 97.69 85 ILE A C 1
ATOM 632 O O . ILE A 1 85 ? 1.974 -2.866 0.663 1.00 97.69 85 ILE A O 1
ATOM 636 N N . ASN A 1 86 ? 2.462 -0.686 1.007 1.00 97.31 86 ASN A N 1
ATOM 637 C CA . ASN A 1 86 ? 3.844 -0.790 0.559 1.00 97.31 86 ASN A CA 1
ATOM 638 C C . ASN A 1 86 ? 4.802 -0.415 1.689 1.00 97.31 86 ASN A C 1
ATOM 640 O O . ASN A 1 86 ? 4.601 0.567 2.399 1.00 97.31 86 ASN A O 1
ATOM 644 N N . MET A 1 87 ? 5.861 -1.202 1.843 1.00 96.88 87 MET A N 1
ATOM 645 C CA . MET A 1 87 ? 6.871 -1.045 2.888 1.00 96.88 87 MET A CA 1
ATOM 646 C C . MET A 1 87 ? 8.202 -0.629 2.246 1.00 96.88 87 MET A C 1
ATOM 648 O O . MET A 1 87 ? 8.563 -1.208 1.220 1.00 96.88 87 MET A O 1
ATOM 652 N N . PRO A 1 88 ? 8.920 0.367 2.794 1.00 95.50 88 PRO A N 1
ATOM 653 C CA . PRO A 1 88 ? 10.153 0.874 2.196 1.00 95.50 88 PRO A CA 1
ATOM 654 C C . PRO A 1 88 ? 11.349 -0.044 2.483 1.00 95.50 88 PRO A C 1
ATOM 656 O O . PRO A 1 88 ? 11.335 -0.794 3.460 1.00 95.50 88 PRO A O 1
ATOM 659 N N . THR A 1 89 ? 12.407 0.082 1.675 1.00 89.50 89 THR A N 1
ATOM 660 C CA . THR A 1 89 ? 13.733 -0.494 1.963 1.00 89.50 89 THR A CA 1
ATOM 661 C C . THR A 1 89 ? 14.796 0.607 2.041 1.00 89.50 89 THR A C 1
ATOM 663 O O . THR A 1 89 ? 14.829 1.478 1.163 1.00 89.50 89 THR A O 1
ATOM 666 N N . PRO A 1 90 ? 15.723 0.539 3.018 1.00 90.25 90 PRO A N 1
ATOM 667 C CA . PRO A 1 90 ? 15.821 -0.484 4.069 1.00 90.25 90 PRO A CA 1
ATOM 668 C C . PRO A 1 90 ? 14.753 -0.299 5.153 1.00 90.25 90 PRO A C 1
ATOM 670 O O . PRO A 1 90 ? 14.439 0.830 5.541 1.00 90.25 90 PRO A O 1
ATOM 673 N N . PHE A 1 91 ? 14.210 -1.399 5.677 1.00 92.81 91 PHE A N 1
ATOM 674 C CA . PHE A 1 91 ? 13.077 -1.322 6.603 1.00 92.81 91 PHE A CA 1
ATOM 675 C C . PHE A 1 91 ? 13.490 -0.850 8.005 1.00 92.81 91 PHE A C 1
ATOM 677 O O . PHE A 1 91 ? 12.675 -0.325 8.766 1.00 92.81 91 PHE A O 1
ATOM 684 N N . SER A 1 92 ? 14.777 -0.962 8.338 1.00 88.31 92 SER A N 1
ATOM 685 C CA . SER A 1 92 ? 15.367 -0.492 9.600 1.00 88.31 92 SER A CA 1
ATOM 686 C C . SER A 1 92 ? 15.156 1.001 9.887 1.00 88.31 92 SER A C 1
ATOM 688 O O . SER A 1 92 ? 15.184 1.399 11.049 1.00 88.31 92 SER A O 1
ATOM 690 N N . HIS A 1 93 ? 14.906 1.817 8.859 1.00 88.62 93 HIS A N 1
ATOM 691 C CA . HIS A 1 93 ? 14.685 3.262 8.977 1.00 88.62 93 HIS A CA 1
ATOM 692 C C . HIS A 1 93 ? 13.217 3.669 8.782 1.00 88.62 93 HIS A C 1
ATOM 694 O O . HIS A 1 93 ? 12.942 4.833 8.477 1.00 88.62 93 HIS A O 1
ATOM 700 N N . ASN A 1 94 ? 12.271 2.731 8.922 1.00 92.56 94 ASN A N 1
ATOM 701 C CA . ASN A 1 94 ? 10.851 3.052 8.804 1.00 92.56 94 ASN A CA 1
ATOM 702 C C . ASN A 1 94 ? 10.441 4.130 9.829 1.00 92.56 94 ASN A C 1
ATOM 704 O O . ASN A 1 94 ? 10.850 4.101 10.990 1.00 92.56 94 ASN A O 1
ATOM 708 N N . LYS A 1 95 ? 9.637 5.099 9.384 1.00 95.06 95 LYS A N 1
ATOM 709 C CA . LYS A 1 95 ? 9.220 6.261 10.191 1.00 95.06 95 LYS A CA 1
ATOM 710 C C . LYS A 1 95 ? 7.800 6.157 10.751 1.00 95.06 95 LYS A C 1
ATOM 712 O O . LYS A 1 95 ? 7.344 7.077 11.426 1.00 95.06 95 LYS A O 1
ATOM 717 N N . GLY A 1 96 ? 7.093 5.068 10.459 1.00 95.75 96 GLY A N 1
ATOM 718 C CA . GLY A 1 96 ? 5.678 4.908 10.783 1.00 95.75 96 GLY A CA 1
ATOM 719 C C . GLY A 1 96 ? 4.822 4.598 9.559 1.00 95.75 96 GLY A C 1
ATOM 720 O O . GLY A 1 96 ? 5.327 4.319 8.467 1.00 95.75 96 GLY A O 1
ATOM 721 N N . PHE A 1 97 ? 3.509 4.672 9.755 1.00 97.19 97 PHE A N 1
ATOM 722 C CA . PHE A 1 97 ? 2.528 4.560 8.682 1.00 97.19 97 PHE A CA 1
ATOM 723 C C . PHE A 1 97 ? 2.163 5.940 8.137 1.00 97.19 97 PHE A C 1
ATOM 725 O O . PHE A 1 97 ? 2.065 6.910 8.888 1.00 97.19 97 PHE A O 1
ATOM 732 N N . ARG A 1 98 ? 1.890 6.015 6.837 1.00 95.81 98 ARG A N 1
ATOM 733 C CA . ARG A 1 98 ? 1.313 7.190 6.183 1.00 95.81 98 ARG A CA 1
ATOM 734 C C . ARG A 1 98 ? 0.134 6.744 5.327 1.00 95.81 98 ARG A C 1
ATOM 736 O O . ARG A 1 98 ? 0.274 5.836 4.507 1.00 95.81 98 ARG A O 1
ATOM 743 N N . ILE A 1 99 ? -1.023 7.374 5.514 1.00 95.00 99 ILE A N 1
ATOM 744 C CA . ILE A 1 99 ? -2.148 7.199 4.590 1.00 95.00 99 ILE A CA 1
ATOM 745 C C . ILE A 1 99 ? -1.818 7.966 3.314 1.00 95.00 99 ILE A C 1
ATOM 747 O O . ILE A 1 99 ? -1.252 9.052 3.369 1.00 95.00 99 ILE A O 1
ATOM 751 N N . THR A 1 100 ? -2.104 7.370 2.166 1.00 93.75 100 THR A N 1
ATOM 752 C CA . THR A 1 100 ? -1.659 7.872 0.863 1.00 93.75 100 THR A CA 1
ATOM 753 C C . THR A 1 100 ? -2.748 7.710 -0.179 1.00 93.75 100 THR A C 1
ATOM 755 O O . THR A 1 100 ? -3.677 6.923 0.010 1.00 93.75 100 THR A O 1
ATOM 758 N N . GLN A 1 101 ? -2.607 8.428 -1.288 1.00 91.62 101 GLN A N 1
ATOM 759 C CA . GLN A 1 101 ? -3.439 8.260 -2.474 1.00 91.62 101 GLN A CA 1
ATOM 760 C C . GLN A 1 101 ? -2.712 7.419 -3.530 1.00 91.62 101 GLN A C 1
ATOM 762 O O . GLN A 1 101 ? -1.474 7.338 -3.542 1.00 91.62 101 GLN A O 1
ATOM 767 N N . GLN A 1 102 ? -3.483 6.774 -4.415 1.00 91.44 102 GLN A N 1
ATOM 768 C CA . GLN A 1 102 ? -2.900 6.053 -5.539 1.00 91.44 102 GLN A CA 1
ATOM 769 C C . GLN A 1 102 ? -2.229 7.067 -6.469 1.00 91.44 102 GLN A C 1
ATOM 771 O O . GLN A 1 102 ? -2.887 7.934 -7.044 1.00 91.44 102 GLN A O 1
ATOM 776 N N . GLY A 1 103 ? -0.913 6.942 -6.633 1.00 88.00 103 GLY A N 1
ATOM 777 C CA . GLY A 1 103 ? -0.170 7.814 -7.536 1.00 88.00 103 GLY A CA 1
ATOM 778 C C . GLY A 1 103 ? -0.531 7.559 -9.003 1.00 88.00 103 GLY A C 1
ATOM 779 O O . GLY A 1 103 ? -1.006 6.493 -9.393 1.00 88.00 103 GLY A O 1
ATOM 780 N N . SER A 1 104 ? -0.218 8.510 -9.868 1.00 84.31 104 SER A N 1
ATOM 781 C CA . SER A 1 104 ? -0.308 8.369 -11.327 1.00 84.31 104 SER A CA 1
ATOM 782 C C . SER A 1 104 ? 1.033 8.001 -11.974 1.00 84.31 104 SER A C 1
ATOM 784 O O . SER A 1 104 ? 1.183 8.050 -13.202 1.00 84.31 104 SER A O 1
ATOM 786 N N . SER A 1 105 ? 2.009 7.592 -11.151 1.00 77.31 105 SER A N 1
ATOM 787 C CA . SER A 1 105 ? 3.332 7.189 -11.612 1.00 77.31 105 SER A CA 1
ATOM 788 C C . SER A 1 105 ? 3.236 6.027 -12.597 1.00 77.31 105 SER A C 1
ATOM 790 O O . SER A 1 105 ? 2.533 5.036 -12.381 1.00 77.31 105 SER A O 1
ATOM 792 N N . ARG A 1 106 ? 3.931 6.162 -13.727 1.00 74.75 106 ARG A N 1
ATOM 793 C CA . ARG A 1 106 ? 3.876 5.189 -14.822 1.00 74.75 106 ARG A CA 1
ATOM 794 C C . ARG A 1 106 ? 5.256 4.949 -15.413 1.00 74.75 106 ARG A C 1
ATOM 796 O O . ARG A 1 106 ? 6.023 5.908 -15.563 1.00 74.75 106 ARG A O 1
ATOM 803 N N . PRO A 1 107 ? 5.573 3.706 -15.796 1.00 71.38 107 PRO A N 1
ATOM 804 C CA . PRO A 1 107 ? 6.819 3.440 -16.480 1.00 71.38 107 PRO A CA 1
ATOM 805 C C . PRO A 1 107 ? 6.777 3.991 -17.903 1.00 71.38 107 PRO A C 1
ATOM 807 O O . PRO A 1 107 ? 5.735 4.006 -18.568 1.00 71.38 107 PRO A O 1
ATOM 810 N N . LYS A 1 108 ? 7.939 4.383 -18.419 1.00 74.25 108 LYS A N 1
ATOM 811 C CA . LYS A 1 108 ? 8.092 4.617 -19.857 1.00 74.25 108 LYS A CA 1
ATOM 812 C C . LYS A 1 108 ? 8.166 3.269 -20.569 1.00 74.25 108 LYS A C 1
ATOM 814 O O . LYS A 1 108 ? 9.114 2.510 -20.372 1.00 74.25 108 LYS A O 1
ATOM 819 N N . ILE A 1 109 ? 7.173 2.987 -21.406 1.00 76.12 109 ILE A N 1
ATOM 820 C CA . ILE A 1 109 ? 7.086 1.741 -22.172 1.00 76.12 109 ILE A CA 1
ATOM 821 C C . ILE A 1 109 ? 7.613 1.977 -23.587 1.00 76.12 109 ILE A C 1
ATOM 823 O O . ILE A 1 109 ? 7.164 2.887 -24.286 1.00 76.12 109 ILE A O 1
ATOM 827 N N . LYS A 1 110 ? 8.548 1.133 -24.023 1.00 76.31 110 LYS A N 1
ATOM 828 C CA . LYS A 1 110 ? 9.022 1.054 -25.408 1.00 76.31 110 LYS A CA 1
ATOM 829 C C . LYS A 1 110 ? 8.823 -0.363 -25.931 1.00 76.31 110 LYS A C 1
ATOM 831 O O . LYS A 1 110 ? 9.018 -1.331 -25.207 1.00 76.31 110 LYS A O 1
ATOM 836 N N . TRP A 1 111 ? 8.454 -0.490 -27.200 1.00 76.88 111 TRP A N 1
ATOM 837 C CA . TRP A 1 111 ? 8.341 -1.783 -27.870 1.00 76.88 111 TRP A CA 1
ATOM 838 C C . TRP A 1 111 ? 9.486 -1.938 -28.863 1.00 76.88 111 TRP A C 1
ATOM 840 O O . TRP A 1 111 ? 9.655 -1.099 -29.746 1.00 76.88 111 TRP A O 1
ATOM 850 N N . GLN A 1 112 ? 10.263 -3.010 -28.727 1.00 70.81 112 GLN A N 1
ATOM 851 C CA . GLN A 1 112 ? 11.315 -3.370 -29.672 1.00 70.81 112 GLN A CA 1
ATOM 852 C C . GLN A 1 112 ? 10.907 -4.594 -30.488 1.00 70.81 112 GLN A C 1
ATOM 854 O O . GLN A 1 112 ? 10.432 -5.589 -29.939 1.00 70.81 112 GLN A O 1
ATOM 859 N N . VAL A 1 113 ? 11.127 -4.546 -31.802 1.00 77.94 113 VAL A N 1
ATOM 860 C CA . VAL A 1 113 ? 10.972 -5.718 -32.671 1.00 77.94 113 VAL A CA 1
ATOM 861 C C . VAL A 1 113 ? 12.220 -6.579 -32.535 1.00 77.94 113 VAL A C 1
ATOM 863 O O . VAL A 1 113 ? 13.324 -6.135 -32.842 1.00 77.94 113 VAL A O 1
ATOM 866 N N . LEU A 1 114 ? 12.050 -7.821 -32.098 1.00 69.12 114 LEU A N 1
ATOM 867 C CA . LEU A 1 114 ? 13.123 -8.800 -32.086 1.00 69.12 114 LEU A CA 1
ATOM 868 C C . LEU A 1 114 ? 13.243 -9.439 -33.478 1.00 69.12 114 LEU A C 1
ATOM 870 O O . LEU A 1 114 ? 12.229 -9.859 -34.053 1.00 69.12 114 LEU A O 1
ATOM 874 N N . PRO A 1 115 ? 14.462 -9.541 -34.035 1.00 62.59 115 PRO A N 1
ATOM 875 C CA . PRO A 1 115 ? 14.674 -10.285 -35.267 1.00 62.59 115 PRO A CA 1
ATOM 876 C C . PRO A 1 115 ? 14.255 -11.748 -35.067 1.00 62.59 115 PRO A C 1
ATOM 878 O O . PRO A 1 115 ? 14.444 -12.312 -33.989 1.00 62.59 115 PRO A O 1
ATOM 881 N N . SER A 1 116 ? 13.676 -12.364 -36.102 1.00 58.06 116 SER A N 1
ATOM 882 C CA . SER A 1 116 ? 13.259 -13.771 -36.096 1.00 58.06 116 SER A CA 1
ATOM 883 C C . SER A 1 116 ? 14.487 -14.684 -35.974 1.00 58.06 116 SER A C 1
ATOM 885 O O . SER A 1 116 ? 15.016 -15.177 -36.968 1.00 58.06 116 SER A O 1
ATOM 887 N N . GLN A 1 117 ? 14.996 -14.882 -34.762 1.00 52.53 117 GLN A N 1
ATOM 888 C CA . GLN A 1 117 ? 16.097 -15.799 -34.514 1.00 52.53 117 GLN A CA 1
ATOM 889 C C . GLN A 1 117 ? 15.536 -17.225 -34.454 1.00 52.53 117 GLN A C 1
ATOM 891 O O . GLN A 1 117 ? 14.592 -17.497 -33.711 1.00 52.53 117 GLN A O 1
ATOM 896 N N . LYS A 1 118 ? 16.122 -18.160 -35.215 1.00 45.47 118 LYS A N 1
ATOM 897 C CA . LYS A 1 118 ? 15.998 -19.588 -34.892 1.00 45.47 118 LYS A CA 1
ATOM 898 C C . LYS A 1 118 ? 16.597 -19.755 -33.497 1.00 45.47 118 LYS A C 1
ATOM 900 O O . LYS A 1 118 ? 17.792 -19.532 -33.331 1.00 45.47 118 LYS A O 1
ATOM 905 N N . SER A 1 119 ? 15.752 -20.047 -32.512 1.00 40.53 119 SER A N 1
ATOM 906 C CA . SER A 1 119 ? 16.141 -20.191 -31.108 1.00 40.53 119 SER A CA 1
ATOM 907 C C . SER A 1 119 ? 17.367 -21.109 -30.954 1.00 40.53 119 SER A C 1
ATOM 909 O O . SER A 1 119 ? 17.270 -22.282 -31.317 1.00 40.53 119 SER A O 1
ATOM 911 N N . PRO A 1 120 ? 18.498 -20.628 -30.399 1.00 35.34 120 PRO A N 1
ATOM 912 C CA . PRO A 1 120 ? 19.573 -21.492 -29.916 1.00 35.34 120 PRO A CA 1
ATOM 913 C C . PRO A 1 120 ? 19.362 -21.913 -28.452 1.00 35.34 120 PRO A C 1
ATOM 915 O O . PRO A 1 120 ? 20.160 -22.675 -27.919 1.00 35.34 120 PRO A O 1
ATOM 918 N N . PHE A 1 121 ? 18.311 -21.426 -27.785 1.00 39.00 121 PHE A N 1
ATOM 919 C CA . PHE A 1 121 ? 18.058 -21.670 -26.368 1.00 39.00 121 PHE A CA 1
ATOM 920 C C . PHE A 1 121 ? 16.628 -22.161 -26.158 1.00 39.00 121 PHE A C 1
ATOM 922 O O . PHE A 1 121 ? 15.657 -21.401 -26.179 1.00 39.00 121 PHE A O 1
ATOM 929 N N . GLY A 1 122 ? 16.511 -23.466 -25.914 1.00 36.56 122 GLY A N 1
ATOM 930 C CA . GLY A 1 122 ? 15.371 -24.007 -25.197 1.00 36.56 122 GLY A CA 1
ATOM 931 C C . GLY A 1 122 ? 15.195 -23.255 -23.877 1.00 36.56 122 GLY A C 1
ATOM 932 O O . GLY A 1 122 ? 16.148 -23.078 -23.129 1.00 36.56 122 GLY A O 1
ATOM 933 N N . VAL A 1 123 ? 13.970 -22.785 -23.645 1.00 42.88 123 VAL A N 1
ATOM 934 C CA . VAL A 1 123 ? 13.362 -22.548 -22.327 1.00 42.88 123 VAL A CA 1
ATOM 935 C C . VAL A 1 123 ? 14.330 -22.000 -21.263 1.00 42.88 123 VAL A C 1
ATOM 937 O O . VAL A 1 123 ? 14.578 -22.616 -20.233 1.00 42.88 123 VAL A O 1
ATOM 940 N N . GLY A 1 124 ? 14.854 -20.800 -21.496 1.00 34.84 124 GLY A N 1
ATOM 941 C CA . GLY A 1 124 ? 15.408 -19.964 -20.436 1.00 34.84 124 GLY A CA 1
ATOM 942 C C . GLY A 1 124 ? 14.313 -19.042 -19.921 1.00 34.84 124 GLY A C 1
ATOM 943 O O . GLY A 1 124 ? 14.177 -17.926 -20.418 1.00 34.84 124 GLY A O 1
ATOM 944 N N . LEU A 1 125 ? 13.494 -19.518 -18.977 1.00 39.16 125 LEU A N 1
ATOM 945 C CA . LEU A 1 125 ? 12.577 -18.655 -18.230 1.00 39.16 125 LEU A CA 1
ATOM 946 C C . LEU A 1 125 ? 13.380 -1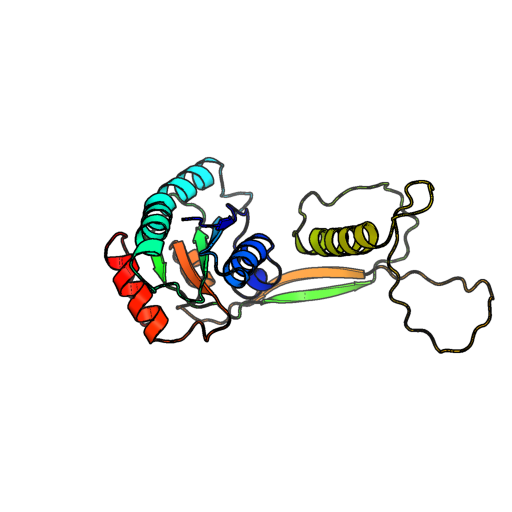7.475 -17.664 1.00 39.16 125 LEU A C 1
ATOM 948 O O . LEU A 1 125 ? 14.346 -17.680 -16.927 1.00 39.16 125 LEU A O 1
ATOM 952 N N . CYS A 1 126 ? 12.959 -16.248 -17.972 1.00 37.69 126 CYS A N 1
ATOM 953 C CA . CYS A 1 126 ? 13.374 -15.085 -17.202 1.00 37.69 126 CYS A CA 1
ATOM 954 C C . CYS A 1 126 ? 13.007 -15.363 -15.737 1.00 37.69 126 CYS A C 1
ATOM 956 O O . CYS A 1 126 ? 11.831 -15.538 -15.419 1.00 37.69 126 CYS A O 1
ATOM 958 N N . LYS A 1 127 ? 14.006 -15.452 -14.854 1.00 39.31 127 LYS A N 1
ATOM 959 C CA . LYS A 1 127 ? 13.818 -15.693 -13.413 1.00 39.31 127 LYS A CA 1
ATOM 960 C C . LYS A 1 127 ? 13.161 -14.509 -12.683 1.00 39.31 127 LYS A C 1
ATOM 962 O O . LYS A 1 127 ? 12.958 -14.582 -11.481 1.00 39.31 127 LYS A O 1
ATOM 967 N N . GLN A 1 128 ? 12.782 -13.455 -13.403 1.00 42.16 128 GLN A N 1
ATOM 968 C CA . GLN A 1 128 ? 12.034 -12.314 -12.889 1.00 42.16 128 GLN A CA 1
ATOM 969 C C . GLN A 1 128 ? 10.715 -12.206 -13.663 1.00 42.16 128 GLN A C 1
ATOM 971 O O . GLN A 1 128 ? 10.617 -11.555 -14.702 1.00 42.16 128 GLN A O 1
ATOM 976 N N . THR A 1 129 ? 9.695 -12.928 -13.200 1.00 44.25 129 THR A N 1
ATOM 977 C CA . THR A 1 129 ? 8.354 -12.888 -13.793 1.00 44.25 129 THR A CA 1
ATOM 978 C C . THR A 1 129 ? 7.467 -11.899 -13.049 1.00 44.25 129 THR A C 1
ATOM 980 O O . THR A 1 129 ? 7.050 -12.177 -11.927 1.00 44.25 129 THR A O 1
ATOM 983 N N . ALA A 1 130 ? 7.086 -10.806 -13.712 1.00 40.72 130 ALA A N 1
ATOM 984 C CA . ALA A 1 130 ? 5.852 -10.100 -13.388 1.00 40.72 130 ALA A CA 1
ATOM 985 C C . ALA A 1 130 ? 4.661 -11.042 -13.659 1.00 40.72 130 ALA A C 1
ATOM 987 O O . ALA A 1 130 ? 4.525 -11.619 -14.741 1.00 40.72 130 ALA A O 1
ATOM 988 N N . ILE A 1 131 ? 3.811 -11.237 -12.651 1.00 49.09 131 ILE A N 1
ATOM 989 C CA . ILE A 1 131 ? 2.792 -12.300 -12.583 1.00 49.09 131 ILE A CA 1
ATOM 990 C C . ILE A 1 131 ? 1.665 -12.138 -13.630 1.00 49.09 131 ILE A C 1
ATOM 992 O O . ILE A 1 131 ? 0.965 -13.107 -13.934 1.00 49.09 131 ILE A O 1
ATOM 996 N N . GLY A 1 132 ? 1.531 -10.969 -14.266 1.00 42.38 132 GLY A N 1
ATOM 997 C CA . GLY A 1 132 ? 0.480 -10.682 -15.255 1.00 42.38 132 GLY A CA 1
ATOM 998 C C . GLY A 1 132 ? 0.405 -11.667 -16.433 1.00 42.38 132 GLY A C 1
ATOM 999 O O . GLY A 1 132 ? -0.684 -11.968 -16.917 1.00 42.38 132 GLY A O 1
ATOM 1000 N N . VAL A 1 133 ? 1.529 -12.265 -16.845 1.00 43.25 133 VAL A N 1
ATOM 1001 C CA . VAL A 1 133 ? 1.556 -13.253 -17.946 1.00 43.25 133 VAL A CA 1
ATOM 1002 C C . VAL A 1 133 ? 0.994 -14.618 -17.517 1.00 43.25 133 VAL A C 1
ATOM 1004 O O . VAL A 1 133 ? 0.433 -15.352 -18.331 1.00 43.25 133 VAL A O 1
ATOM 1007 N N . ARG A 1 134 ? 1.081 -14.957 -16.226 1.00 41.88 134 ARG A N 1
ATOM 1008 C CA . ARG A 1 134 ? 0.674 -16.270 -15.700 1.00 41.88 134 ARG A CA 1
ATOM 1009 C C . ARG A 1 134 ? -0.846 -16.384 -15.529 1.00 41.88 134 ARG A C 1
ATOM 1011 O O . ARG A 1 134 ? -1.399 -17.463 -15.719 1.00 41.88 134 ARG A O 1
ATOM 1018 N N . VAL A 1 135 ? -1.534 -15.272 -15.246 1.00 38.81 135 VAL A N 1
ATOM 1019 C CA . VAL A 1 135 ? -3.005 -15.231 -15.106 1.00 38.81 135 VAL A CA 1
ATOM 1020 C C . VAL A 1 135 ? -3.707 -15.384 -16.457 1.00 38.81 135 VAL A C 1
ATOM 1022 O O . VAL A 1 135 ? -4.682 -16.125 -16.544 1.00 38.81 135 VAL A O 1
ATOM 1025 N N . ALA A 1 136 ? -3.182 -14.783 -17.530 1.00 46.59 136 ALA A N 1
ATOM 1026 C CA . ALA A 1 136 ? -3.720 -14.983 -18.879 1.00 46.59 136 ALA A CA 1
ATOM 1027 C C . ALA A 1 136 ? -3.665 -16.464 -19.309 1.00 46.59 136 ALA A C 1
ATOM 1029 O O . ALA A 1 136 ? -4.606 -16.978 -19.914 1.00 46.59 136 ALA A O 1
ATOM 1030 N N . GLN A 1 137 ? -2.603 -17.182 -18.923 1.00 36.72 137 GLN A N 1
ATOM 1031 C CA . GLN A 1 137 ? -2.474 -18.622 -19.172 1.00 36.72 137 GLN A CA 1
ATOM 1032 C C . GLN A 1 137 ? -3.439 -19.462 -18.318 1.00 36.72 137 GLN A C 1
ATOM 1034 O O . GLN A 1 137 ? -4.004 -20.438 -18.811 1.00 36.72 137 GLN A O 1
ATOM 1039 N N . LEU A 1 138 ? -3.677 -19.075 -17.060 1.00 39.41 138 LEU A N 1
ATOM 1040 C CA . LEU A 1 138 ? -4.613 -19.766 -16.164 1.00 39.41 138 LEU A CA 1
ATOM 1041 C C . LEU A 1 138 ? -6.087 -19.519 -16.526 1.00 39.41 138 LEU A C 1
ATOM 1043 O O . LEU A 1 138 ? -6.880 -20.453 -16.464 1.00 39.41 138 LEU A O 1
ATOM 1047 N N . GLY A 1 139 ? -6.457 -18.312 -16.967 1.00 40.31 139 GLY A N 1
ATOM 1048 C CA . GLY A 1 139 ? -7.810 -18.008 -17.456 1.00 40.31 139 GLY A CA 1
ATOM 1049 C C . GLY A 1 139 ? -8.170 -18.785 -18.728 1.00 40.31 139 GLY A C 1
ATOM 1050 O O . GLY A 1 139 ? -9.299 -19.262 -18.871 1.00 40.31 139 GLY A O 1
ATOM 1051 N N . LEU A 1 140 ? -7.186 -19.001 -19.609 1.00 41.72 140 LEU A N 1
ATOM 1052 C CA . LEU A 1 140 ? -7.321 -19.875 -20.776 1.00 41.72 140 LEU A CA 1
ATOM 1053 C C . LEU A 1 140 ? -7.486 -21.349 -20.367 1.00 41.72 140 LEU A C 1
ATOM 1055 O O . LEU A 1 140 ? -8.384 -22.026 -20.865 1.00 41.72 140 LEU A O 1
ATOM 1059 N N . ALA A 1 141 ? -6.668 -21.839 -19.429 1.00 39.31 141 ALA A N 1
ATOM 1060 C CA . ALA A 1 141 ? -6.750 -23.215 -18.935 1.00 39.31 141 ALA A CA 1
ATOM 1061 C C . ALA A 1 141 ? -8.070 -23.502 -18.194 1.00 39.31 141 ALA A C 1
ATOM 1063 O O . ALA A 1 141 ? -8.655 -24.568 -18.377 1.00 39.31 141 ALA A O 1
ATOM 1064 N N . ALA A 1 142 ? -8.579 -22.544 -17.415 1.00 44.53 142 ALA A N 1
ATOM 1065 C CA . ALA A 1 142 ? -9.868 -22.655 -16.734 1.00 44.53 142 ALA A CA 1
ATOM 1066 C C . ALA A 1 142 ? -11.050 -22.646 -17.723 1.00 44.53 142 ALA A C 1
ATOM 1068 O O . ALA A 1 142 ? -11.981 -23.440 -17.574 1.00 44.53 142 ALA A O 1
ATOM 1069 N N . SER A 1 143 ? -10.979 -21.822 -18.777 1.00 42.50 143 SER A N 1
ATOM 1070 C CA . SER A 1 143 ? -11.982 -21.795 -19.855 1.00 42.50 143 SER A CA 1
ATOM 1071 C C . SER A 1 143 ? -11.980 -23.088 -20.683 1.00 42.50 143 SER A C 1
ATOM 1073 O O . SER A 1 143 ? -13.038 -23.581 -21.069 1.00 42.50 143 SER A O 1
ATOM 1075 N N . ALA A 1 144 ? -10.807 -23.692 -20.902 1.00 43.12 144 ALA A N 1
ATOM 1076 C CA . ALA A 1 144 ? -10.677 -24.983 -21.579 1.00 43.12 144 ALA A CA 1
ATOM 1077 C C . ALA A 1 144 ? -11.140 -26.168 -20.703 1.00 43.12 144 ALA A C 1
ATOM 1079 O O . ALA A 1 144 ? -11.765 -27.101 -21.210 1.00 43.12 144 ALA A O 1
ATOM 1080 N N . ALA A 1 145 ? -10.897 -26.126 -19.387 1.00 43.31 145 ALA A N 1
ATOM 1081 C CA . ALA A 1 145 ? -11.275 -27.194 -18.456 1.00 43.31 145 ALA A CA 1
ATOM 1082 C C . ALA A 1 145 ? -12.798 -27.313 -18.243 1.00 43.31 145 ALA A C 1
ATOM 1084 O O . ALA A 1 145 ? -13.298 -28.414 -18.013 1.00 43.31 145 ALA A O 1
ATOM 1085 N N . GLY A 1 146 ? -13.553 -26.215 -18.377 1.00 37.34 146 GLY A N 1
ATOM 1086 C CA . GLY A 1 146 ? -15.022 -26.247 -18.353 1.00 37.34 146 GLY A CA 1
ATOM 1087 C C . GLY A 1 146 ? -15.654 -26.875 -19.605 1.00 37.34 146 GLY A C 1
ATOM 1088 O O . GLY A 1 146 ? -16.740 -27.449 -19.520 1.00 37.34 146 GLY A O 1
ATOM 1089 N N . ALA A 1 147 ? -14.968 -26.815 -20.752 1.00 41.53 147 ALA A N 1
ATOM 1090 C CA . ALA A 1 147 ? -15.488 -27.261 -22.048 1.00 41.53 147 ALA A CA 1
ATOM 1091 C C . ALA A 1 147 ? -15.083 -28.700 -22.436 1.00 41.53 147 ALA A C 1
ATOM 1093 O O . ALA A 1 147 ? -15.724 -29.314 -23.288 1.00 41.53 147 ALA A O 1
ATOM 1094 N N . ALA A 1 148 ? -14.060 -29.281 -21.804 1.00 36.25 148 ALA A N 1
ATOM 1095 C CA . ALA A 1 148 ? -13.514 -30.587 -22.177 1.00 36.25 148 ALA A CA 1
ATOM 1096 C C . ALA A 1 148 ? -14.003 -31.730 -21.266 1.00 36.25 148 ALA A C 1
ATOM 1098 O O . ALA A 1 148 ? -13.232 -32.364 -20.550 1.00 36.25 148 ALA A O 1
ATOM 1099 N N . ARG A 1 149 ? -15.298 -32.062 -21.337 1.00 37.56 149 ARG A N 1
ATOM 1100 C CA . ARG A 1 149 ? -15.786 -33.412 -20.993 1.00 37.56 149 ARG A CA 1
ATOM 1101 C C . ARG A 1 149 ? -16.195 -34.165 -22.250 1.00 37.56 149 ARG A C 1
ATOM 1103 O O . ARG A 1 149 ? -17.374 -34.437 -22.451 1.00 37.56 149 ARG A O 1
ATOM 1110 N N . ARG A 1 150 ? -15.204 -34.488 -23.086 1.00 36.81 150 ARG A N 1
ATOM 1111 C CA . ARG A 1 150 ? -15.112 -35.703 -23.918 1.00 36.81 150 ARG A CA 1
ATOM 1112 C C . ARG A 1 150 ? -13.831 -35.653 -24.763 1.00 36.81 150 ARG A C 1
ATOM 1114 O O . ARG A 1 150 ? -13.483 -34.605 -25.284 1.00 36.81 150 ARG 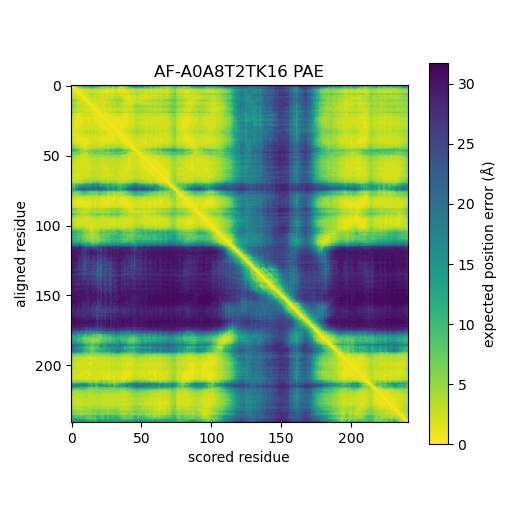A O 1
ATOM 1121 N N . ALA A 1 151 ? -13.221 -36.827 -24.919 1.00 31.05 151 ALA A N 1
ATOM 1122 C CA . ALA A 1 151 ? -12.117 -37.173 -25.818 1.00 31.05 151 ALA A CA 1
ATOM 1123 C C . ALA A 1 151 ? -10.680 -36.851 -25.352 1.00 31.05 151 ALA A C 1
ATOM 1125 O O . ALA A 1 151 ? -10.115 -35.787 -25.572 1.00 31.05 151 ALA A O 1
ATOM 1126 N N . ASN A 1 152 ? -10.096 -37.885 -24.747 1.00 36.31 152 ASN A N 1
ATOM 1127 C CA . ASN A 1 152 ? -8.707 -38.331 -24.845 1.00 36.31 152 ASN A CA 1
ATOM 1128 C C . ASN A 1 152 ? -7.916 -37.724 -26.034 1.00 36.31 152 ASN A C 1
ATOM 1130 O O . ASN A 1 152 ? -8.185 -38.091 -27.174 1.00 36.31 152 ASN A O 1
ATOM 1134 N N . SER A 1 153 ? -6.921 -36.860 -25.789 1.00 32.16 153 SER A N 1
ATOM 1135 C CA . SER A 1 153 ? -5.752 -36.698 -26.674 1.00 32.16 153 SER A CA 1
ATOM 1136 C C . SER A 1 153 ? -4.666 -35.827 -26.028 1.00 32.16 153 SER A C 1
ATOM 1138 O O . SER A 1 153 ? -4.951 -34.776 -25.467 1.00 32.16 153 SER A O 1
ATOM 1140 N N . SER A 1 154 ? -3.423 -36.298 -26.150 1.00 32.38 154 SER A N 1
ATOM 1141 C CA . SER A 1 154 ? -2.120 -35.666 -25.879 1.00 32.38 154 SER A CA 1
ATOM 1142 C C . SER A 1 154 ? -2.093 -34.165 -25.540 1.00 32.38 154 SER A C 1
ATOM 1144 O O . SER A 1 154 ? -2.521 -33.323 -26.332 1.00 32.38 154 SER A O 1
ATOM 1146 N N . SER A 1 155 ? -1.430 -33.841 -24.430 1.00 36.31 155 SER A N 1
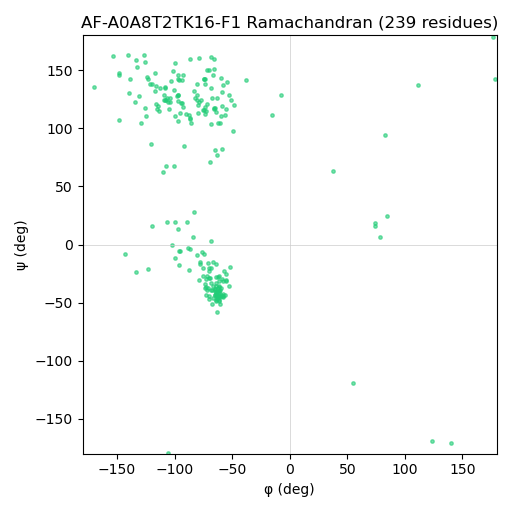ATOM 1147 C CA . SER A 1 155 ? -0.990 -32.508 -24.010 1.00 36.31 155 SER A CA 1
ATOM 1148 C C . SER A 1 155 ? -0.248 -31.755 -25.124 1.00 36.31 155 SER A C 1
ATOM 1150 O O . SER A 1 155 ? 0.952 -31.923 -25.332 1.00 36.31 155 SER A O 1
ATOM 1152 N N . LYS A 1 156 ? -0.964 -30.877 -25.831 1.00 28.89 156 LYS A N 1
ATOM 1153 C CA . LYS A 1 156 ? -0.381 -29.873 -26.726 1.00 28.89 156 LYS A CA 1
ATOM 1154 C C . LYS A 1 156 ? -0.528 -28.497 -26.085 1.00 28.89 156 LYS A C 1
ATOM 1156 O O . LYS A 1 156 ? -1.625 -28.083 -25.727 1.00 28.89 156 LYS A O 1
ATOM 1161 N N . CYS A 1 157 ? 0.603 -27.812 -25.937 1.00 28.86 157 CYS A N 1
ATOM 1162 C CA . CYS A 1 157 ? 0.675 -26.400 -25.586 1.00 28.86 157 CYS A CA 1
ATOM 1163 C C . CYS A 1 157 ? -0.083 -25.598 -26.654 1.00 28.86 157 CYS A C 1
ATOM 1165 O O . CYS A 1 157 ? 0.255 -25.686 -27.835 1.00 28.86 157 CYS A O 1
ATOM 1167 N N . ILE A 1 158 ? -1.136 -24.883 -26.258 1.00 32.22 158 ILE A N 1
ATOM 1168 C CA . ILE A 1 158 ? -1.932 -24.064 -27.174 1.00 32.22 158 ILE A CA 1
ATOM 1169 C C . ILE A 1 158 ? -1.267 -22.686 -27.261 1.00 32.22 158 ILE A C 1
ATOM 1171 O O . ILE A 1 158 ? -1.291 -21.911 -26.307 1.00 32.22 158 ILE A O 1
ATOM 1175 N N . GLU A 1 159 ? -0.646 -22.408 -28.407 1.00 29.53 159 GLU A N 1
ATOM 1176 C CA . GLU A 1 159 ? -0.184 -21.077 -28.815 1.00 29.53 159 GLU A CA 1
ATOM 1177 C C . GLU A 1 159 ? -1.433 -20.258 -29.203 1.00 29.53 159 GLU A C 1
ATOM 1179 O O . GLU A 1 159 ? -2.173 -20.662 -30.099 1.00 29.53 159 GLU A O 1
ATOM 1184 N N . VAL A 1 160 ? -1.724 -19.147 -28.518 1.00 30.20 160 VAL A N 1
ATOM 1185 C CA . VAL A 1 160 ? -2.833 -18.253 -28.904 1.00 30.20 160 VAL A CA 1
ATOM 1186 C C . VAL A 1 160 ? -2.299 -17.199 -29.873 1.00 30.20 160 VAL A C 1
ATOM 1188 O O . VAL A 1 160 ? -1.497 -16.344 -29.500 1.00 30.20 160 VAL A O 1
ATOM 1191 N N . GLU A 1 161 ? -2.746 -17.287 -31.125 1.00 36.62 161 GLU A N 1
ATOM 1192 C CA . GLU A 1 161 ? -2.426 -16.383 -32.234 1.00 36.62 161 GLU A CA 1
ATOM 1193 C C . GLU A 1 161 ? -3.519 -15.303 -32.333 1.00 36.62 161 GLU A C 1
ATOM 1195 O O . GLU A 1 161 ? -4.694 -15.619 -32.507 1.00 36.62 161 GLU A O 1
ATOM 1200 N N . SER A 1 162 ? -3.157 -14.021 -32.224 1.00 30.39 162 SER A N 1
ATOM 1201 C CA . SER A 1 162 ? -4.066 -12.928 -32.597 1.00 30.39 162 SER A CA 1
ATOM 1202 C C . SER A 1 162 ? -3.917 -12.683 -34.097 1.00 30.39 162 SER A C 1
ATOM 1204 O O . SER A 1 162 ? -2.901 -12.149 -34.545 1.00 30.39 162 SER A O 1
ATOM 1206 N N . ILE A 1 163 ? -4.893 -13.141 -34.883 1.00 36.28 163 ILE A N 1
ATOM 1207 C CA . ILE A 1 163 ? -4.900 -13.003 -36.342 1.00 36.28 163 ILE A CA 1
ATOM 1208 C C . ILE A 1 163 ? -5.793 -11.817 -36.709 1.00 36.28 163 ILE A C 1
ATOM 1210 O O . ILE A 1 163 ? -7.013 -11.899 -36.608 1.00 36.28 163 ILE A O 1
ATOM 1214 N N . ALA A 1 164 ? -5.193 -10.730 -37.193 1.00 33.75 164 ALA A N 1
ATOM 1215 C CA . 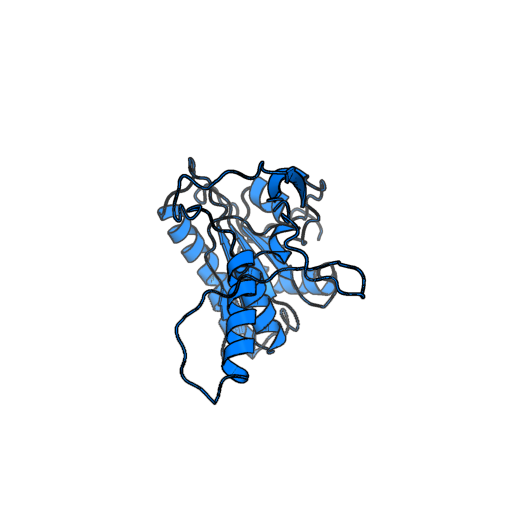ALA A 1 164 ? -5.894 -9.764 -38.032 1.00 33.75 164 ALA A CA 1
ATOM 1216 C C . ALA A 1 164 ? -5.575 -10.104 -39.496 1.00 33.75 164 ALA A C 1
ATOM 1218 O O . ALA A 1 164 ? -4.450 -9.901 -39.952 1.00 33.75 164 ALA A O 1
ATOM 1219 N N . GLY A 1 165 ? -6.539 -10.672 -40.221 1.00 36.22 165 GLY A N 1
ATOM 1220 C CA . GLY A 1 165 ? -6.417 -10.993 -41.645 1.00 36.22 165 GLY A CA 1
ATOM 1221 C C . GLY A 1 165 ? -7.776 -10.886 -42.347 1.00 36.22 165 GLY A C 1
ATOM 1222 O O . GLY A 1 165 ? -8.793 -11.153 -41.706 1.00 36.22 165 GLY A O 1
ATOM 1223 N N . PRO A 1 166 ? -7.823 -10.451 -43.622 1.00 33.75 166 PRO A N 1
ATOM 1224 C CA . PRO A 1 166 ? -9.076 -10.238 -44.345 1.00 33.75 166 PRO A CA 1
ATOM 1225 C C . PRO A 1 166 ? -9.839 -11.557 -44.575 1.00 33.75 166 PRO A C 1
ATOM 1227 O O . PRO A 1 166 ? -9.233 -12.628 -44.533 1.00 33.75 166 PRO A O 1
ATOM 1230 N N . PRO A 1 167 ? -11.160 -11.505 -44.843 1.00 40.22 167 PRO A N 1
ATOM 1231 C CA . PRO A 1 167 ? -12.074 -12.628 -44.610 1.00 40.22 167 PRO A CA 1
ATOM 1232 C C . PRO A 1 167 ? -11.963 -13.782 -45.614 1.00 40.22 167 PRO A C 1
ATOM 1234 O O . PRO A 1 167 ? -12.609 -14.807 -45.422 1.00 40.22 167 PRO A O 1
ATOM 1237 N N . ASN A 1 168 ? -11.191 -13.634 -46.693 1.00 40.00 168 ASN A N 1
ATOM 1238 C CA . ASN A 1 168 ? -11.280 -14.535 -47.839 1.00 40.00 168 ASN A CA 1
ATOM 1239 C C . ASN A 1 168 ? -9.989 -15.328 -48.034 1.00 40.00 168 ASN A C 1
ATOM 1241 O O . ASN A 1 168 ? -8.918 -14.773 -48.279 1.00 40.00 168 ASN A O 1
ATOM 1245 N N . GLY A 1 169 ? -10.137 -16.644 -47.890 1.00 47.47 169 GLY A N 1
ATOM 1246 C CA . GLY A 1 169 ? -9.068 -17.623 -47.866 1.00 47.47 169 GLY A CA 1
ATOM 1247 C C . GLY A 1 169 ? -8.312 -17.787 -49.180 1.00 47.47 169 GLY A C 1
ATOM 1248 O O . GLY A 1 169 ? -8.867 -17.764 -50.276 1.00 47.47 169 GLY A O 1
ATOM 1249 N N . SER A 1 170 ? -7.026 -18.062 -49.015 1.00 37.91 170 SER A N 1
ATOM 1250 C CA . SER A 1 170 ? -6.207 -18.804 -49.962 1.00 37.91 170 SER A CA 1
ATOM 1251 C C . SER A 1 170 ? -5.158 -19.553 -49.143 1.00 37.91 170 SER A C 1
ATOM 1253 O O . SER A 1 170 ? -4.249 -18.933 -48.585 1.00 37.91 170 SER A O 1
ATOM 1255 N N . GLU A 1 171 ? -5.313 -20.874 -49.030 1.00 43.28 171 GLU A N 1
ATOM 1256 C CA . GLU A 1 171 ? -4.317 -21.800 -48.475 1.00 43.28 171 GLU A CA 1
ATOM 1257 C C . GLU A 1 171 ? -3.115 -21.896 -49.431 1.00 43.28 171 GLU A C 1
ATOM 1259 O O . GLU A 1 171 ? -2.897 -22.881 -50.125 1.00 43.28 171 GLU A O 1
ATOM 1264 N N . GLY A 1 172 ? -2.333 -20.823 -49.506 1.00 36.66 172 GLY A N 1
ATOM 1265 C CA . GLY A 1 172 ? -0.944 -20.878 -49.940 1.00 36.66 172 GLY A CA 1
ATOM 1266 C C . GLY A 1 172 ? -0.070 -20.938 -48.696 1.00 36.66 172 GLY A C 1
ATOM 1267 O O . GLY A 1 172 ? -0.380 -20.278 -47.703 1.00 36.66 172 GLY A O 1
ATOM 1268 N N . ALA A 1 173 ? 1.022 -21.703 -48.728 1.00 44.03 173 ALA A N 1
ATOM 1269 C CA . ALA A 1 173 ? 2.057 -21.667 -47.698 1.00 44.03 173 ALA A CA 1
ATOM 1270 C C . ALA A 1 173 ? 2.716 -20.276 -47.682 1.00 44.03 173 ALA A C 1
ATOM 1272 O O . ALA A 1 173 ? 3.799 -20.058 -48.220 1.00 44.03 173 ALA A O 1
ATOM 1273 N N . ILE A 1 174 ? 2.028 -19.299 -47.092 1.00 46.09 174 ILE A N 1
ATOM 1274 C CA . ILE A 1 174 ? 2.583 -17.992 -46.791 1.00 46.09 174 ILE A CA 1
ATOM 1275 C C . ILE A 1 174 ? 3.689 -18.285 -45.785 1.00 46.09 174 ILE A C 1
ATOM 1277 O O . ILE A 1 174 ? 3.415 -18.734 -44.670 1.00 46.09 174 ILE A O 1
ATOM 1281 N N . HIS A 1 175 ? 4.941 -18.042 -46.169 1.00 46.44 175 HIS A N 1
ATOM 1282 C CA . HIS A 1 175 ? 6.029 -17.866 -45.216 1.00 46.44 175 HIS A CA 1
ATOM 1283 C C . HIS A 1 175 ? 5.662 -16.678 -44.318 1.00 46.44 175 HIS A C 1
ATOM 1285 O O . HIS A 1 175 ? 6.046 -15.537 -44.566 1.00 46.44 175 HIS A O 1
ATOM 1291 N N . LYS A 1 176 ? 4.840 -16.930 -43.295 1.00 57.84 176 LYS A N 1
ATOM 1292 C CA . LYS A 1 176 ? 4.405 -15.918 -42.342 1.00 57.84 176 LYS A CA 1
ATOM 1293 C C . LYS A 1 176 ? 5.632 -15.537 -41.528 1.00 57.84 176 LYS A C 1
ATOM 1295 O O . LYS A 1 176 ? 6.100 -16.302 -40.683 1.00 57.84 176 LYS A O 1
ATOM 1300 N N . LYS A 1 177 ? 6.196 -14.369 -41.829 1.00 57.75 177 LYS A N 1
ATOM 1301 C CA . LYS A 1 177 ? 7.313 -13.795 -41.082 1.00 57.75 177 LYS A CA 1
ATOM 1302 C C . LYS A 1 177 ? 6.830 -13.537 -39.653 1.00 57.75 177 LYS A C 1
ATOM 1304 O O . LYS A 1 177 ? 6.039 -12.630 -39.417 1.00 57.75 177 LYS A O 1
ATOM 1309 N N . LYS A 1 178 ? 7.252 -14.380 -38.706 1.00 64.56 178 LYS A N 1
ATOM 1310 C CA . LYS A 1 178 ? 6.913 -14.216 -37.288 1.00 64.56 178 LYS A CA 1
ATOM 1311 C C . LYS A 1 178 ? 7.709 -13.040 -36.724 1.00 64.56 178 LYS A C 1
ATOM 1313 O O . LYS A 1 178 ? 8.939 -13.099 -36.665 1.00 64.56 178 LYS A O 1
ATOM 1318 N N . HIS A 1 179 ? 7.011 -11.984 -36.323 1.00 66.00 179 HIS A N 1
ATOM 1319 C CA . HIS A 1 179 ? 7.597 -10.859 -35.605 1.00 66.00 179 HIS A CA 1
ATOM 1320 C C . HIS A 1 179 ? 7.448 -11.098 -34.105 1.00 66.00 179 HIS A C 1
ATOM 1322 O O . HIS A 1 179 ? 6.338 -11.266 -33.606 1.00 66.00 179 HIS A O 1
ATOM 1328 N N . HIS A 1 180 ? 8.570 -11.129 -33.393 1.00 75.94 180 HIS A N 1
ATOM 1329 C CA . HIS A 1 180 ? 8.575 -11.141 -31.937 1.00 75.94 180 HIS A CA 1
ATOM 1330 C C . HIS A 1 180 ? 8.755 -9.707 -31.448 1.00 75.94 180 HIS A C 1
ATOM 1332 O O . HIS A 1 180 ? 9.520 -8.947 -32.037 1.00 75.94 180 HIS A O 1
ATOM 1338 N N . PHE A 1 181 ? 8.066 -9.337 -30.374 1.00 77.38 181 PHE A N 1
ATOM 1339 C CA . PHE A 1 181 ? 8.179 -8.014 -29.770 1.00 77.38 181 PHE A CA 1
ATOM 1340 C C . PHE A 1 181 ? 8.617 -8.165 -28.317 1.00 77.38 181 PHE A C 1
ATOM 1342 O O . PHE A 1 181 ? 8.134 -9.044 -27.603 1.00 77.38 181 PHE A O 1
ATOM 1349 N N . ARG A 1 182 ? 9.537 -7.309 -27.883 1.00 76.44 182 ARG A N 1
ATOM 1350 C CA . ARG A 1 182 ? 9.936 -7.162 -26.485 1.00 76.44 182 ARG A CA 1
ATOM 1351 C C . ARG A 1 182 ? 9.403 -5.831 -25.979 1.00 76.44 182 ARG A C 1
ATOM 1353 O O . ARG A 1 182 ? 9.695 -4.793 -26.567 1.00 76.44 182 ARG A O 1
ATOM 1360 N N . MET A 1 183 ? 8.639 -5.877 -24.894 1.00 76.81 183 MET A N 1
ATOM 1361 C CA . MET A 1 183 ? 8.312 -4.681 -24.129 1.00 76.81 183 MET A CA 1
ATOM 1362 C C . MET A 1 183 ? 9.497 -4.352 -23.227 1.00 76.81 183 MET A C 1
ATOM 1364 O O . MET A 1 183 ? 9.933 -5.195 -22.446 1.00 76.81 183 MET A O 1
ATOM 1368 N N . GLU A 1 184 ? 10.011 -3.139 -23.340 1.00 71.81 184 GLU A N 1
ATOM 1369 C CA . GLU A 1 184 ? 11.001 -2.583 -22.434 1.00 71.81 184 GLU A CA 1
ATOM 1370 C C . GLU A 1 184 ? 10.333 -1.543 -21.552 1.00 71.81 184 GLU A C 1
ATOM 1372 O O . GLU A 1 184 ? 9.673 -0.613 -22.024 1.00 71.81 184 GLU A O 1
ATOM 1377 N N . VAL A 1 185 ? 10.504 -1.736 -20.254 1.00 68.81 185 VAL A N 1
ATOM 1378 C CA . VAL A 1 185 ? 9.990 -0.869 -19.206 1.00 68.81 185 VAL A CA 1
ATOM 1379 C C . VAL A 1 185 ? 11.190 -0.085 -18.696 1.00 68.81 185 VAL A C 1
ATOM 1381 O O . VAL A 1 185 ? 12.165 -0.665 -18.228 1.00 68.81 185 VAL A O 1
ATOM 1384 N N . THR A 1 186 ? 11.146 1.229 -18.871 1.00 64.19 186 THR A N 1
ATOM 1385 C CA . THR A 1 186 ? 12.162 2.174 -18.386 1.00 64.19 186 THR A CA 1
ATOM 1386 C C . THR A 1 186 ? 11.627 2.947 -17.180 1.00 64.19 186 THR A C 1
ATOM 1388 O O . THR A 1 186 ? 10.502 2.694 -16.749 1.00 64.19 186 THR A O 1
ATOM 1391 N N . GLU A 1 187 ? 12.439 3.857 -16.634 1.00 61.84 187 GLU A N 1
ATOM 1392 C CA . GLU A 1 187 ? 12.192 4.604 -15.393 1.00 61.84 187 GLU A CA 1
ATOM 1393 C C . GLU A 1 187 ? 10.734 5.034 -15.172 1.00 61.84 187 GLU A C 1
ATOM 1395 O O . GLU A 1 187 ? 10.027 5.465 -16.095 1.00 61.84 187 GLU A O 1
ATOM 1400 N N . MET A 1 188 ? 10.317 4.951 -13.907 1.00 66.38 188 MET A N 1
ATOM 1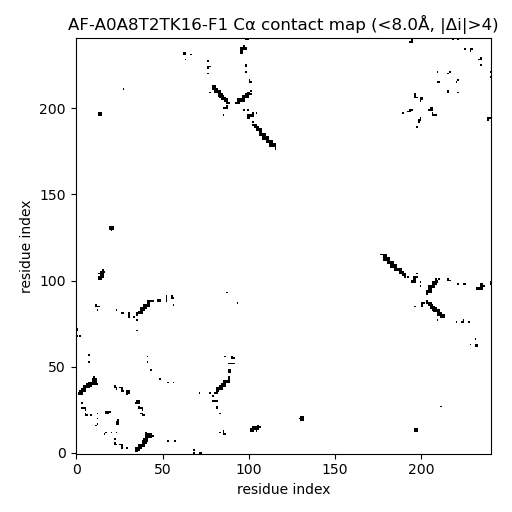401 C CA . MET A 1 188 ? 9.042 5.475 -13.439 1.00 66.38 188 MET A CA 1
ATOM 1402 C C . MET A 1 188 ? 9.058 6.998 -13.522 1.00 66.38 188 MET A C 1
ATOM 1404 O O . MET A 1 188 ? 9.940 7.657 -12.975 1.00 66.38 188 MET A O 1
ATOM 1408 N N . VAL A 1 189 ? 8.064 7.569 -14.196 1.00 67.12 189 VAL A N 1
ATOM 1409 C CA . VAL A 1 189 ? 7.823 9.012 -14.156 1.00 67.12 189 VAL A CA 1
ATOM 1410 C C . VAL A 1 189 ? 6.946 9.279 -12.941 1.00 67.12 189 VAL A C 1
ATOM 1412 O O . VAL A 1 189 ? 5.783 8.877 -12.941 1.00 67.12 189 VAL A O 1
ATOM 1415 N N . GLY A 1 190 ? 7.514 9.899 -11.904 1.00 66.31 190 GLY A N 1
ATOM 1416 C CA . GLY A 1 190 ? 6.748 10.402 -10.763 1.00 66.31 190 GLY A CA 1
ATOM 1417 C C . GLY A 1 190 ? 5.816 11.536 -11.191 1.00 66.31 190 GLY A C 1
ATOM 1418 O O . GLY A 1 190 ? 6.104 12.256 -12.147 1.00 66.31 190 GLY A O 1
ATOM 1419 N N . ASP A 1 191 ? 4.696 11.685 -10.497 1.00 70.44 191 ASP A N 1
ATOM 1420 C CA . ASP A 1 191 ? 3.691 12.718 -10.773 1.00 70.44 191 ASP A CA 1
ATOM 1421 C C . ASP A 1 191 ? 3.860 13.984 -9.923 1.00 70.44 191 ASP A C 1
ATOM 1423 O O . ASP A 1 191 ? 3.187 14.983 -10.166 1.00 70.44 191 ASP A O 1
ATOM 1427 N N . GLY A 1 192 ? 4.805 13.966 -8.977 1.00 77.94 192 GLY A N 1
ATOM 1428 C CA . GLY A 1 192 ? 5.098 15.083 -8.083 1.00 77.94 192 GLY A CA 1
ATOM 1429 C C . GLY A 1 192 ? 4.106 15.229 -6.928 1.00 77.94 192 GLY A C 1
ATOM 1430 O O . GLY A 1 192 ? 4.205 16.203 -6.178 1.00 77.94 192 GLY A O 1
ATOM 1431 N N . ASP A 1 193 ? 3.175 14.287 -6.765 1.00 85.94 193 ASP A N 1
ATOM 1432 C CA . ASP A 1 193 ? 2.221 14.290 -5.665 1.00 85.94 193 ASP A CA 1
ATOM 1433 C C . ASP A 1 193 ? 2.869 13.759 -4.380 1.00 85.94 193 ASP A C 1
ATOM 1435 O O . ASP A 1 193 ? 3.205 12.578 -4.252 1.00 85.94 193 ASP A O 1
ATOM 1439 N N . LYS A 1 194 ? 3.012 14.650 -3.396 1.00 87.81 194 LYS A N 1
ATOM 1440 C CA . LYS A 1 194 ? 3.587 14.340 -2.080 1.00 87.81 194 LYS A CA 1
ATOM 1441 C C . LYS A 1 194 ? 2.702 13.423 -1.235 1.00 87.81 194 LYS A C 1
ATOM 1443 O O . LYS A 1 194 ? 3.201 12.814 -0.294 1.00 87.81 194 LYS A O 1
ATOM 1448 N N . THR A 1 195 ? 1.410 13.339 -1.547 1.00 90.44 195 THR A N 1
ATOM 1449 C CA . THR A 1 195 ? 0.459 12.449 -0.866 1.00 90.44 195 THR A CA 1
ATOM 1450 C C . THR A 1 195 ? 0.440 11.044 -1.471 1.00 90.44 195 THR A C 1
ATOM 1452 O O . THR A 1 195 ? -0.217 10.146 -0.938 1.00 90.44 195 THR A O 1
ATOM 1455 N N . SER A 1 196 ? 1.191 10.824 -2.556 1.00 92.00 196 SER A N 1
ATOM 1456 C CA . SER A 1 196 ? 1.254 9.534 -3.226 1.00 92.00 196 SER A CA 1
ATOM 1457 C C . SER A 1 196 ? 1.987 8.478 -2.400 1.00 92.00 196 SER A C 1
ATOM 1459 O O . SER A 1 196 ? 2.946 8.732 -1.665 1.00 92.00 196 SER A O 1
ATOM 1461 N N . GLU A 1 197 ? 1.569 7.236 -2.600 1.00 92.31 197 GLU A N 1
ATOM 1462 C CA . GLU A 1 197 ? 2.232 6.045 -2.071 1.00 92.31 197 GLU A CA 1
ATOM 1463 C C . GLU A 1 197 ? 3.714 5.938 -2.468 1.00 92.31 197 GLU A C 1
ATOM 1465 O O . GLU A 1 197 ? 4.514 5.439 -1.682 1.00 92.31 197 GLU A O 1
ATOM 1470 N N . PHE A 1 198 ? 4.098 6.443 -3.647 1.00 90.75 198 PHE A N 1
ATOM 1471 C CA . PHE A 1 198 ? 5.487 6.420 -4.111 1.00 90.75 198 PHE A CA 1
ATOM 1472 C C . PHE A 1 198 ? 6.371 7.384 -3.313 1.00 90.75 198 PHE A C 1
ATOM 1474 O O . PHE A 1 198 ? 7.445 6.997 -2.854 1.00 90.75 198 PHE A O 1
ATOM 1481 N N . GLU A 1 199 ? 5.920 8.622 -3.101 1.00 92.00 199 GLU A N 1
ATOM 1482 C CA . GLU A 1 199 ? 6.678 9.601 -2.313 1.00 92.00 199 GLU A CA 1
ATOM 1483 C C . GLU A 1 199 ? 6.734 9.209 -0.828 1.00 92.00 199 GLU A C 1
ATOM 1485 O O . GLU A 1 199 ? 7.769 9.375 -0.186 1.00 92.00 199 GLU A O 1
ATOM 1490 N N . ALA A 1 200 ? 5.689 8.570 -0.292 1.00 94.06 200 ALA A N 1
ATOM 1491 C CA . ALA A 1 200 ? 5.722 8.013 1.061 1.00 94.06 200 ALA A CA 1
ATOM 1492 C C . ALA A 1 200 ? 6.837 6.977 1.269 1.00 94.06 200 ALA A C 1
ATOM 1494 O O . ALA A 1 200 ? 7.553 7.048 2.270 1.00 94.06 200 ALA A O 1
ATOM 1495 N N . LEU A 1 201 ? 7.027 6.058 0.315 1.00 93.19 201 LEU A N 1
ATOM 1496 C CA . LEU A 1 201 ? 8.126 5.090 0.374 1.00 93.19 201 LEU A CA 1
ATOM 1497 C C . LEU A 1 201 ? 9.491 5.776 0.319 1.00 93.19 201 LEU A C 1
ATOM 1499 O O . LEU A 1 201 ? 10.375 5.439 1.105 1.00 93.19 201 LEU A O 1
ATOM 1503 N N . ARG A 1 202 ? 9.652 6.771 -0.563 1.00 91.19 202 ARG A N 1
ATOM 1504 C CA . ARG A 1 202 ? 10.896 7.553 -0.674 1.00 91.19 202 ARG A CA 1
ATOM 1505 C C . ARG A 1 202 ? 11.227 8.305 0.608 1.00 91.19 202 ARG A C 1
ATOM 1507 O O . ARG A 1 202 ? 12.396 8.406 0.973 1.00 91.19 202 ARG A O 1
ATOM 1514 N N . ASP A 1 203 ? 10.204 8.783 1.306 1.00 93.50 203 ASP A N 1
ATOM 1515 C CA . ASP A 1 203 ? 10.340 9.435 2.603 1.00 93.50 203 ASP A CA 1
ATOM 1516 C C . ASP A 1 203 ? 10.594 8.447 3.755 1.00 93.50 203 ASP A C 1
ATOM 1518 O O . ASP A 1 203 ? 10.875 8.890 4.872 1.00 93.50 203 ASP A O 1
ATOM 1522 N N . GLY A 1 204 ? 10.532 7.133 3.518 1.00 94.56 204 GLY A N 1
ATOM 1523 C CA . GLY A 1 204 ? 10.763 6.091 4.523 1.00 94.56 204 GLY A CA 1
ATOM 1524 C C . GLY A 1 204 ? 9.530 5.737 5.361 1.00 94.56 204 GLY A C 1
ATOM 1525 O O . GLY A 1 204 ? 9.670 5.259 6.487 1.00 94.56 204 GLY A O 1
ATOM 1526 N N . PHE A 1 205 ? 8.324 5.974 4.847 1.00 96.50 205 PHE A N 1
ATOM 1527 C CA . PHE A 1 205 ? 7.070 5.584 5.493 1.00 96.50 205 PHE A CA 1
ATOM 1528 C C . PHE A 1 205 ? 6.490 4.320 4.863 1.00 96.50 205 PHE A C 1
ATOM 1530 O O . PHE A 1 205 ? 6.632 4.082 3.666 1.00 96.50 205 PHE A O 1
ATOM 1537 N N . VAL A 1 206 ? 5.782 3.529 5.669 1.00 97.38 206 VAL A N 1
ATOM 1538 C CA . VAL A 1 206 ? 4.894 2.483 5.152 1.00 97.38 206 VAL A CA 1
ATOM 1539 C C . VAL A 1 206 ? 3.653 3.165 4.591 1.00 97.38 206 VAL A C 1
ATOM 1541 O O . VAL A 1 206 ? 2.910 3.804 5.340 1.00 97.38 206 VAL A O 1
ATOM 1544 N N . SER A 1 207 ? 3.430 3.050 3.284 1.00 96.38 207 SER A N 1
ATOM 1545 C CA . SER A 1 207 ? 2.252 3.630 2.647 1.00 96.38 207 SER A CA 1
ATOM 1546 C C . SER A 1 207 ? 1.037 2.733 2.851 1.00 96.38 207 SER A C 1
ATOM 1548 O O . SER A 1 207 ? 1.126 1.508 2.752 1.00 96.38 207 SER A O 1
ATOM 1550 N N . VAL A 1 208 ? -0.104 3.351 3.149 1.00 96.38 208 VAL A N 1
ATOM 1551 C CA . VAL A 1 208 ? -1.410 2.692 3.210 1.00 96.38 208 VAL A CA 1
ATOM 1552 C C . VAL A 1 208 ? -2.358 3.438 2.289 1.00 96.38 208 VAL A C 1
ATOM 1554 O O . VAL A 1 208 ? -2.722 4.583 2.553 1.00 96.38 208 VAL A O 1
ATOM 1557 N N . THR A 1 209 ? -2.738 2.796 1.193 1.00 94.75 209 THR A N 1
ATOM 1558 C CA . THR A 1 209 ? -3.596 3.379 0.159 1.00 94.75 209 THR A CA 1
ATOM 1559 C C . THR A 1 209 ? -4.925 2.626 0.137 1.00 94.75 209 THR A C 1
ATOM 1561 O O . THR A 1 209 ? -4.930 1.423 -0.156 1.00 94.75 209 THR A O 1
ATOM 1564 N N . PRO A 1 210 ? -6.059 3.264 0.478 1.00 94.12 210 PRO A N 1
ATOM 1565 C CA . PRO A 1 210 ? -7.364 2.642 0.309 1.00 94.12 210 PRO A CA 1
ATOM 1566 C C . PRO A 1 210 ? -7.705 2.575 -1.181 1.00 94.12 210 PRO A C 1
ATOM 1568 O O . PRO A 1 210 ? -7.782 3.602 -1.841 1.00 94.12 210 PRO A O 1
ATOM 1571 N N . LEU A 1 211 ? -7.934 1.372 -1.701 1.00 92.94 211 LEU A N 1
ATOM 1572 C CA . LEU A 1 211 ? -8.304 1.144 -3.096 1.00 92.94 211 LEU A CA 1
ATOM 1573 C C . LEU A 1 211 ? -9.701 0.529 -3.196 1.00 92.94 211 LEU A C 1
ATOM 1575 O O . LEU A 1 211 ? -10.107 -0.273 -2.349 1.00 92.94 211 LEU A O 1
ATOM 1579 N N . GLY A 1 212 ? -10.441 0.839 -4.256 1.00 89.00 212 GLY A N 1
ATOM 1580 C CA . GLY A 1 212 ? -11.783 0.294 -4.448 1.00 89.00 212 GLY A CA 1
ATOM 1581 C C . GLY A 1 212 ? -12.505 0.829 -5.683 1.00 89.00 212 GLY A C 1
ATOM 1582 O O . GLY A 1 212 ? -11.977 1.639 -6.431 1.00 89.00 212 GLY A O 1
ATOM 1583 N N . PRO A 1 213 ? -13.735 0.361 -5.948 1.00 77.19 213 PRO A N 1
ATOM 1584 C CA . PRO A 1 213 ? -14.554 0.880 -7.044 1.00 77.19 213 PRO A CA 1
ATOM 1585 C C . PRO A 1 213 ? -15.081 2.306 -6.796 1.00 77.19 213 PRO A C 1
ATOM 1587 O O . PRO A 1 213 ? -15.572 2.939 -7.728 1.00 77.19 213 PRO A O 1
ATOM 1590 N N . ARG A 1 214 ? -15.044 2.795 -5.549 1.00 67.81 214 ARG A N 1
ATOM 1591 C CA . ARG A 1 214 ? -15.409 4.174 -5.186 1.00 67.81 214 ARG A CA 1
ATOM 1592 C C . ARG A 1 214 ? -14.200 5.096 -5.337 1.00 67.81 214 ARG A C 1
ATOM 1594 O O . ARG A 1 214 ? -13.077 4.614 -5.338 1.00 67.81 214 ARG A O 1
ATOM 1601 N N . ASN A 1 215 ? -14.442 6.405 -5.448 1.00 65.75 215 ASN A N 1
ATOM 1602 C CA . ASN A 1 215 ? -13.371 7.398 -5.528 1.00 65.75 215 ASN A CA 1
ATOM 1603 C C . ASN A 1 215 ? -12.443 7.270 -4.306 1.00 65.75 215 ASN A C 1
ATOM 1605 O O . ASN A 1 215 ? -12.858 7.529 -3.181 1.00 65.75 215 ASN A O 1
ATOM 1609 N N . GLU A 1 216 ? -11.214 6.819 -4.537 1.00 67.31 216 GLU A N 1
ATOM 1610 C CA . GLU A 1 216 ? -10.212 6.494 -3.513 1.00 67.31 216 GLU A CA 1
ATOM 1611 C C . GLU A 1 216 ? -9.688 7.758 -2.809 1.00 67.31 216 GLU A C 1
ATOM 1613 O O . GLU A 1 216 ? -9.274 7.710 -1.653 1.00 67.31 216 GLU A O 1
ATOM 1618 N N . SER A 1 217 ? -9.816 8.904 -3.484 1.00 72.38 217 SER A N 1
ATOM 1619 C CA . SER A 1 217 ? -9.541 10.247 -2.968 1.00 72.38 217 SER A CA 1
ATOM 1620 C C . SER A 1 217 ? -10.763 10.897 -2.297 1.00 72.38 217 SER A C 1
ATOM 1622 O O . SER A 1 217 ? -10.825 12.120 -2.196 1.00 72.38 217 SER A O 1
ATOM 1624 N N . ASP A 1 218 ? -11.779 10.123 -1.893 1.00 83.00 218 ASP A N 1
ATOM 1625 C CA . ASP A 1 218 ? -12.914 10.644 -1.122 1.00 83.00 218 ASP A CA 1
ATOM 1626 C C . ASP A 1 218 ? -12.432 11.119 0.271 1.00 83.00 218 ASP A C 1
ATOM 1628 O O . ASP A 1 218 ? -11.985 10.291 1.078 1.00 83.00 218 ASP A O 1
ATOM 1632 N N . PRO A 1 219 ? -12.538 12.423 0.598 1.00 84.44 219 PRO A N 1
ATOM 1633 C CA . PRO A 1 219 ? -12.064 12.959 1.873 1.00 84.44 219 PRO A CA 1
ATOM 1634 C C . PRO A 1 219 ? -12.706 12.290 3.095 1.00 84.44 219 PRO A C 1
ATOM 1636 O O . PRO A 1 219 ? -12.058 12.138 4.132 1.00 84.44 219 PRO A O 1
ATOM 1639 N N . ASP A 1 220 ? -13.957 11.829 2.990 1.00 85.88 220 ASP A N 1
ATOM 1640 C CA . ASP A 1 220 ? -14.640 11.140 4.090 1.00 85.88 220 ASP A CA 1
ATOM 1641 C C . ASP A 1 220 ? -14.101 9.727 4.319 1.00 85.88 220 ASP A C 1
ATOM 1643 O O . ASP A 1 220 ? -14.134 9.211 5.443 1.00 85.88 220 ASP A O 1
ATOM 1647 N N . VAL A 1 221 ? -13.609 9.071 3.267 1.00 86.38 221 VAL A N 1
ATOM 1648 C CA . VAL A 1 221 ? -12.891 7.798 3.387 1.00 86.38 221 VAL A CA 1
ATOM 1649 C C . VAL A 1 221 ? -11.560 8.032 4.091 1.00 86.38 221 VAL A C 1
ATOM 1651 O O . VAL A 1 221 ? -11.283 7.367 5.091 1.00 86.38 221 VAL A O 1
ATOM 1654 N N . LEU A 1 222 ? -10.773 9.003 3.624 1.00 88.75 222 LEU A N 1
ATOM 1655 C CA . LEU A 1 222 ? -9.445 9.299 4.168 1.00 88.75 222 LEU A CA 1
ATOM 1656 C C . LEU A 1 222 ? -9.514 9.749 5.631 1.00 88.75 222 LEU A C 1
ATOM 1658 O O . LEU A 1 222 ? -8.740 9.264 6.459 1.00 88.75 222 LEU A O 1
ATOM 1662 N N . ARG A 1 223 ? -10.494 10.585 5.993 1.00 89.44 223 ARG A N 1
ATOM 1663 C CA . ARG A 1 223 ? -10.729 11.003 7.383 1.00 89.44 223 ARG A CA 1
ATOM 1664 C C . ARG A 1 223 ? -11.053 9.817 8.292 1.00 89.44 223 ARG A C 1
ATOM 1666 O O . ARG A 1 223 ? -10.404 9.649 9.321 1.00 89.44 223 ARG A O 1
ATOM 1673 N N . ARG A 1 224 ? -12.015 8.967 7.908 1.00 89.12 224 ARG A N 1
ATOM 1674 C CA . ARG A 1 224 ? -12.387 7.775 8.700 1.00 89.12 224 ARG A CA 1
ATOM 1675 C C . ARG A 1 224 ? -11.223 6.799 8.839 1.00 89.12 224 ARG A C 1
ATOM 1677 O O . ARG A 1 224 ? -11.035 6.231 9.910 1.00 89.12 224 ARG A O 1
ATOM 1684 N N . LEU A 1 225 ? -10.445 6.611 7.773 1.00 90.56 225 LEU A N 1
ATOM 1685 C CA . LEU A 1 225 ? -9.259 5.760 7.793 1.00 90.56 225 LEU A CA 1
ATOM 1686 C C . LEU A 1 225 ? -8.181 6.319 8.733 1.00 90.56 225 LEU A C 1
ATOM 1688 O O . LEU A 1 225 ? -7.571 5.556 9.477 1.00 90.56 225 LEU A O 1
ATOM 1692 N N . THR A 1 226 ? -7.998 7.642 8.742 1.00 92.00 226 THR A N 1
ATOM 1693 C CA . THR A 1 226 ? -7.054 8.346 9.624 1.00 92.00 226 THR A CA 1
ATOM 1694 C C . THR A 1 226 ? -7.440 8.203 11.091 1.00 92.00 226 THR A C 1
ATOM 1696 O O . THR A 1 226 ? -6.606 7.813 11.904 1.00 92.00 226 THR A O 1
ATOM 1699 N N . GLU A 1 227 ? -8.707 8.450 11.433 1.00 90.88 227 GLU A N 1
ATOM 1700 C CA . GLU A 1 227 ? -9.232 8.256 12.794 1.00 90.88 227 GLU A CA 1
ATOM 1701 C C . GLU A 1 227 ? -9.086 6.799 13.249 1.00 90.88 227 GLU A C 1
ATOM 1703 O O . GLU A 1 227 ? -8.652 6.529 14.370 1.00 90.88 227 GLU A O 1
ATOM 1708 N N . TRP A 1 228 ? -9.407 5.856 12.360 1.00 91.06 228 TRP A N 1
ATOM 1709 C CA . TRP A 1 228 ? -9.306 4.430 12.634 1.00 91.06 228 TRP A CA 1
ATOM 1710 C C . TRP A 1 228 ? -7.864 4.002 12.903 1.00 91.06 228 TRP A C 1
ATOM 1712 O O . TRP A 1 228 ? -7.571 3.519 13.995 1.00 91.06 228 TRP A O 1
ATOM 1722 N N . MET A 1 229 ? -6.947 4.225 11.958 1.00 93.00 229 MET A N 1
ATOM 1723 C CA . MET A 1 229 ? -5.539 3.844 12.109 1.00 93.00 229 MET A CA 1
ATOM 1724 C C . MET A 1 229 ? -4.859 4.576 13.272 1.00 93.00 229 MET A C 1
ATOM 1726 O O . MET A 1 229 ? -4.089 3.967 14.016 1.00 93.00 229 MET A O 1
ATOM 1730 N N . GLY A 1 230 ? -5.184 5.853 13.488 1.00 92.25 230 GLY A N 1
ATOM 1731 C CA . GLY A 1 230 ? -4.600 6.660 14.561 1.00 92.25 230 GLY A CA 1
ATOM 1732 C C . GLY A 1 230 ? -4.927 6.152 15.964 1.00 92.25 230 GLY A C 1
ATOM 1733 O O . GLY A 1 230 ? -4.238 6.508 16.916 1.00 92.25 230 GLY A O 1
ATOM 1734 N N . SER A 1 231 ? -5.936 5.286 16.105 1.00 90.75 231 SER A N 1
ATOM 1735 C CA . SER A 1 231 ? -6.284 4.680 17.391 1.00 90.75 231 SER A CA 1
ATOM 1736 C C . SER A 1 231 ? -5.367 3.522 17.815 1.00 90.75 231 SER A C 1
ATOM 1738 O O . SER A 1 231 ? -5.384 3.149 18.988 1.00 90.75 231 SER A O 1
ATOM 1740 N N . PHE A 1 232 ? -4.559 2.954 16.907 1.00 91.12 232 PHE A N 1
ATOM 1741 C CA . PHE A 1 232 ? -3.743 1.763 17.205 1.00 91.12 232 PHE A CA 1
ATOM 1742 C C . PHE A 1 232 ? -2.348 1.724 16.552 1.00 91.12 232 PHE A C 1
ATOM 1744 O O . PHE A 1 232 ? -1.557 0.841 16.889 1.00 91.12 232 PHE A O 1
ATOM 1751 N N . VAL A 1 233 ? -2.010 2.651 15.649 1.00 92.31 233 VAL A N 1
ATOM 1752 C CA . VAL A 1 233 ? -0.652 2.803 15.090 1.00 92.31 233 VAL A CA 1
ATOM 1753 C C . VAL A 1 233 ? -0.187 4.259 15.080 1.00 92.31 233 VAL A C 1
ATOM 1755 O O . VAL A 1 233 ? -0.986 5.191 15.074 1.00 92.31 233 VAL A O 1
ATOM 1758 N N . GLN A 1 234 ? 1.133 4.450 15.026 1.00 89.38 234 GLN A N 1
ATOM 1759 C CA . GLN A 1 234 ? 1.742 5.757 14.794 1.00 89.38 234 GLN A CA 1
ATOM 1760 C C . GLN A 1 234 ? 1.573 6.165 13.322 1.00 89.38 234 GLN A C 1
ATOM 1762 O O . GLN A 1 234 ? 2.165 5.554 12.426 1.00 89.38 234 GLN A O 1
ATOM 1767 N N . LEU A 1 235 ? 0.770 7.206 13.098 1.00 92.00 235 LEU A N 1
ATOM 1768 C CA . LEU A 1 235 ? 0.525 7.808 11.790 1.00 92.00 235 LEU A CA 1
ATOM 1769 C C . LEU A 1 235 ? 1.288 9.119 11.611 1.00 92.00 235 LEU A C 1
ATOM 1771 O O . LEU A 1 235 ? 1.317 9.963 12.508 1.00 92.00 235 LEU A O 1
ATOM 1775 N N . ASP A 1 236 ? 1.813 9.325 10.408 1.00 92.06 236 ASP A N 1
ATOM 1776 C CA . ASP A 1 236 ? 2.201 10.642 9.921 1.00 92.06 236 ASP A CA 1
ATOM 1777 C C . ASP A 1 236 ? 0.969 11.423 9.448 1.00 92.06 236 ASP A C 1
ATOM 1779 O O . ASP A 1 236 ? 0.237 10.980 8.565 1.00 92.06 236 ASP A O 1
ATOM 1783 N N . THR A 1 237 ? 0.759 12.595 10.044 1.00 84.81 237 THR A N 1
ATOM 1784 C CA . THR A 1 237 ? -0.333 13.534 9.728 1.00 84.81 237 THR A CA 1
ATOM 1785 C C . THR A 1 237 ? 0.203 14.890 9.260 1.00 84.81 237 THR A C 1
ATOM 1787 O O . THR A 1 237 ? -0.521 15.882 9.239 1.00 84.81 237 THR A O 1
ATOM 1790 N N . SER A 1 238 ? 1.490 14.955 8.892 1.00 83.38 238 SER A N 1
ATOM 1791 C CA . SER A 1 238 ? 2.155 16.198 8.480 1.00 83.38 238 SER A CA 1
ATOM 1792 C C . SER A 1 238 ? 1.690 16.739 7.124 1.00 83.38 238 SER A C 1
ATOM 1794 O O . SER A 1 238 ? 1.859 17.930 6.854 1.00 83.38 238 SER A O 1
ATOM 1796 N N . LEU A 1 239 ? 1.096 15.890 6.281 1.00 79.31 239 LEU A N 1
ATOM 1797 C CA . LEU A 1 239 ? 0.537 16.268 4.986 1.00 79.31 239 LEU A CA 1
ATOM 1798 C C . LEU A 1 239 ? -0.998 16.233 5.038 1.00 79.31 239 LEU A C 1
ATOM 1800 O O . LEU A 1 239 ? -1.557 15.269 5.565 1.00 79.31 239 LEU A O 1
ATOM 1804 N N . PRO A 1 240 ? -1.688 17.251 4.489 1.00 71.62 240 PRO A N 1
ATOM 1805 C CA . PRO A 1 240 ? -3.132 17.196 4.323 1.00 71.62 240 PRO A CA 1
ATOM 1806 C C . PRO A 1 240 ? -3.488 16.152 3.259 1.00 71.62 240 PRO A C 1
ATOM 1808 O O . PRO A 1 240 ? -2.851 16.102 2.204 1.00 71.62 240 PRO A O 1
ATOM 1811 N N . LEU A 1 241 ? -4.491 15.332 3.570 1.00 66.00 241 LEU A N 1
ATOM 1812 C CA . LEU A 1 241 ? -5.057 14.302 2.697 1.00 66.00 241 LEU A CA 1
ATOM 1813 C C . LEU A 1 241 ? -6.289 14.802 1.950 1.00 66.00 241 LEU A C 1
ATOM 1815 O O . LEU A 1 241 ? -7.058 15.585 2.555 1.00 66.00 241 LEU A O 1
#

Foldseek 3Di:
DDEEEFDAAAAACAAPSCVLAPQNVRQQVCLVVVHEYEGHYEHHDPVFDDVVQVVLSVVLCVLVVVLSVVCVVPDCLQPQWYKYKYAAPPNVQAPWAEEFARFNKDWDKDKDKDAPDPDPDDDPPPPDDSCNVVVVVVVVVVVVVVVDPDDDDDDDDDDDDDDDDDDDDDPDPPPPRDIDMDMDTHDIDGPPDCRTCVVCNVVRYIYIFIDGPDDSPDLVSVVSVCVSCVVGIDYDPVDDD

Radius of gyration: 22.2 Å; Cα contacts (8 Å, |Δi|>4): 358; chains: 1; bounding box: 40×56×67 Å

InterPro domains:
  IPR002828 Survival protein SurE-like phosphatase/nucleotidase [PF01975] (4-106)
  IPR030048 Survival protein SurE [PTHR30457] (4-233)
  IPR036523 SurE-like phosphatase/nucleotidase superfamily [G3DSA:3.40.1210.10] (2-237)
  IPR036523 SurE-like phosphatase/nucleotidase superfamily [SSF64167] (4-229)

Organism: Ceratopteris richardii (NCBI:txid49495)

Mean predicted aligned error: 13.52 Å

pLDDT: mean 74.37, std 22.27, range [28.86, 97.69]